Protein AF-A0A090VZ71-F1 (afdb_monomer_lite)

Sequence (265 aa):
MAENRYSNNGYNYYTYKLRDSFSVKEILVKYIQKEGVLYQLTALTDSINKPSRFLTEFFNSFKPMDTLMGKAIFEDKTNLFFKALKNNDSIVLNGYTELKFSNKHTSKIIDVIDNFEFPENKTQIKYYLLRELITNDKSPRVTNFAKQLYVTSYSEPAIQNIILNTFFQRKDKAAYEFVLELLNTDLPLGSKTPSFSVYNTSADSLKTVKVLFPELLNFSIVEDYKSPIYSLLSKLLDSNIVKPKVYKKFKKQIINDAKIQIKRS

Radius of gyration: 26.37 Å; chains: 1; bounding box: 56×48×72 Å

Foldseek 3Di:
DDWDWDDDPQKTKIWDWDDDPPFQKIKIWMWIDHAPDIDIDIDIDGNPDDDDPVVVCCVVPDDPDPDDDHGHPPDQCVVVQLVCQVVVPPVSVVCLVVGQDAPVCLVVLLCCLPPPDADPVCVVVNLVSLLNNLQHDPDVVNLVSLLVCLLVCQV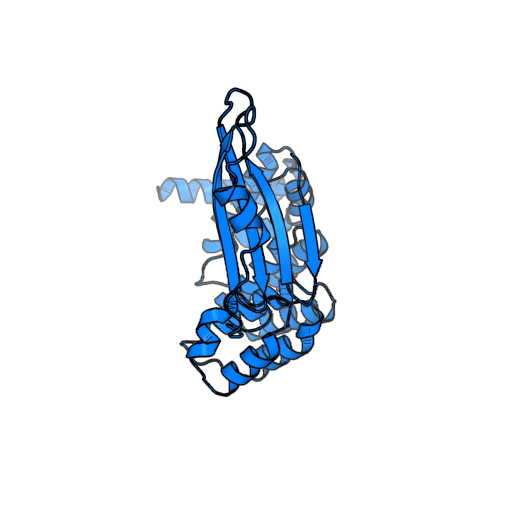PLVSVQSSLQSLLLVLAQVSLVSSLVSCVVDNRDDDQHHQNQPNQDDPSSLLSNCSNFPSLVVPLVDPNSVVSSVNSVVVCVVSVNDDCVGCVVCVVVVVVVVVVVVVVD

pLDDT: mean 90.68, std 8.01, range [53.62, 98.62]

Secondary structure (DSSP, 8-state):
---EEEEETTEEEEEEEEE-TT-SEEEEEEEEEETTEEEEEEEEEESSSPPPHHHHHHHHH----SS--S--TTS--HHHHHHHHHTT-HHHHTTGGG----GGGHHHHHHHHHH----GGGHHHHHHHHHHHHHH--SHHHHHHHHHHHHHTTT-HHHHHHHHHHHHTT-SHHHHHHHHHHHHH----SS----TTTT--SHHHHHHHGGGTTGGGGGGGSHHHHHHHHHHHHHHHHTT-S-HHHHGGGHHHHHHHHHHHHHH-

Structure (mmCIF, N/CA/C/O backbone):
data_AF-A0A090VZ71-F1
#
_entry.id   AF-A0A090VZ71-F1
#
loop_
_atom_site.group_PDB
_atom_site.id
_atom_site.type_symbol
_atom_site.label_atom_id
_atom_site.label_alt_id
_atom_site.label_comp_id
_atom_site.label_asym_id
_atom_site.label_entity_id
_atom_site.label_seq_id
_atom_site.pdbx_PDB_ins_code
_atom_site.Cartn_x
_atom_site.Cartn_y
_atom_site.Cartn_z
_atom_site.occupancy
_atom_site.B_iso_or_equiv
_atom_site.auth_seq_id
_atom_site.auth_comp_id
_atom_site.auth_asym_id
_atom_site.auth_atom_id
_atom_site.pdbx_PDB_model_num
ATOM 1 N N . MET A 1 1 ? 1.298 14.645 -31.992 1.00 53.62 1 MET A N 1
ATOM 2 C CA . MET A 1 1 ? 2.771 14.577 -32.105 1.00 53.62 1 MET A CA 1
ATOM 3 C C . MET A 1 1 ? 3.096 13.309 -32.873 1.00 53.62 1 MET A C 1
ATOM 5 O O . MET A 1 1 ? 2.399 12.325 -32.673 1.00 53.62 1 MET A O 1
ATOM 9 N N . ALA A 1 2 ? 4.047 13.342 -33.808 1.00 59.47 2 ALA A N 1
ATOM 10 C CA . ALA A 1 2 ? 4.461 12.126 -34.500 1.00 59.47 2 ALA A CA 1
ATOM 11 C C . ALA A 1 2 ? 5.341 11.310 -33.546 1.00 59.47 2 ALA A C 1
ATOM 13 O O . ALA A 1 2 ? 6.425 11.755 -33.169 1.00 59.47 2 ALA A O 1
ATOM 14 N N . GLU A 1 3 ? 4.838 10.155 -33.133 1.00 80.44 3 GLU A N 1
ATOM 15 C CA . GLU A 1 3 ? 5.532 9.208 -32.268 1.00 80.44 3 GLU A CA 1
ATOM 16 C C . GLU A 1 3 ? 5.856 7.962 -33.084 1.00 80.44 3 GLU A C 1
ATOM 18 O O . GLU A 1 3 ? 5.002 7.437 -33.798 1.00 80.44 3 GLU A O 1
ATOM 23 N N . ASN A 1 4 ? 7.097 7.491 -32.996 1.00 86.75 4 ASN A N 1
ATOM 24 C CA . ASN A 1 4 ? 7.503 6.229 -33.599 1.00 86.75 4 ASN A CA 1
ATOM 25 C C . ASN A 1 4 ? 8.072 5.317 -32.513 1.00 86.75 4 ASN A C 1
ATOM 27 O O . ASN A 1 4 ? 9.079 5.648 -31.881 1.00 86.75 4 ASN A O 1
ATOM 31 N N . ARG A 1 5 ? 7.415 4.177 -32.294 1.00 92.75 5 ARG A N 1
ATOM 32 C CA . ARG A 1 5 ? 7.800 3.167 -31.311 1.00 92.75 5 ARG A CA 1
ATOM 33 C C . ARG A 1 5 ? 7.848 1.804 -31.979 1.00 92.75 5 ARG A C 1
ATOM 35 O O . ARG A 1 5 ? 6.860 1.375 -32.566 1.00 92.75 5 ARG A O 1
ATOM 42 N N . TYR A 1 6 ? 8.970 1.110 -31.847 1.00 93.56 6 TYR A N 1
ATOM 43 C CA . TYR A 1 6 ? 9.127 -0.244 -32.371 1.00 93.56 6 TYR A CA 1
ATOM 44 C C . TYR A 1 6 ? 10.228 -1.001 -31.631 1.00 93.56 6 TYR A C 1
ATOM 46 O O . TYR A 1 6 ? 11.060 -0.408 -30.940 1.00 93.56 6 TYR A O 1
ATOM 54 N N . SER A 1 7 ? 10.242 -2.317 -31.811 1.00 92.31 7 SER A N 1
ATOM 55 C CA . SER A 1 7 ? 11.255 -3.211 -31.257 1.00 92.31 7 SER A CA 1
ATOM 56 C C . SER A 1 7 ? 11.896 -4.007 -32.387 1.00 92.31 7 SER A C 1
ATOM 58 O O . SER A 1 7 ? 11.200 -4.453 -33.296 1.00 92.31 7 SER A O 1
ATOM 60 N N . ASN A 1 8 ? 13.214 -4.181 -32.352 1.00 90.94 8 ASN A N 1
ATOM 61 C CA . ASN A 1 8 ? 13.941 -4.971 -33.345 1.00 90.94 8 ASN A CA 1
ATOM 62 C C . ASN A 1 8 ? 15.213 -5.569 -32.732 1.00 90.94 8 ASN A C 1
ATOM 64 O O . ASN A 1 8 ? 15.959 -4.851 -32.072 1.00 90.94 8 ASN A O 1
ATOM 68 N N . ASN A 1 9 ? 15.471 -6.865 -32.939 1.00 87.44 9 ASN A N 1
ATOM 69 C CA . ASN A 1 9 ? 16.665 -7.579 -32.452 1.00 87.44 9 ASN A CA 1
ATOM 70 C C . ASN A 1 9 ? 16.989 -7.332 -30.959 1.00 87.44 9 ASN A C 1
ATOM 72 O O . ASN A 1 9 ? 18.139 -7.176 -30.547 1.00 87.44 9 ASN A O 1
ATOM 76 N N . GLY A 1 10 ? 15.947 -7.263 -30.125 1.00 86.75 10 GLY A N 1
ATOM 77 C CA . GLY A 1 10 ? 16.064 -7.005 -28.687 1.00 86.75 10 GLY A CA 1
ATOM 78 C C . GLY A 1 10 ? 16.391 -5.556 -28.308 1.00 86.75 10 GLY A C 1
ATOM 79 O O . GLY A 1 10 ? 16.652 -5.298 -27.137 1.00 86.75 10 GLY A O 1
ATOM 80 N N . TYR A 1 11 ? 16.377 -4.623 -29.260 1.00 90.56 11 TYR A N 1
ATOM 81 C CA . TYR A 1 11 ? 16.380 -3.185 -29.004 1.00 90.56 11 TYR A CA 1
ATOM 82 C C . TYR A 1 11 ? 14.951 -2.652 -29.002 1.00 90.56 11 TYR A C 1
ATOM 84 O O . TYR A 1 11 ? 14.127 -3.057 -29.824 1.00 90.56 11 TYR A O 1
ATOM 92 N N . ASN A 1 12 ? 14.679 -1.698 -28.119 1.00 92.69 12 ASN A N 1
ATOM 93 C CA . ASN A 1 12 ? 13.440 -0.933 -28.096 1.00 92.69 12 ASN A CA 1
ATOM 94 C C . ASN A 1 12 ? 13.731 0.517 -28.474 1.00 92.69 12 ASN A C 1
ATOM 96 O O . ASN A 1 12 ? 14.594 1.158 -27.876 1.00 92.69 12 ASN A O 1
ATOM 100 N N . TYR A 1 13 ? 12.998 1.035 -29.453 1.00 94.56 13 TYR A N 1
ATOM 101 C CA . TYR A 1 13 ? 13.154 2.386 -29.970 1.00 94.56 13 TYR A CA 1
ATOM 102 C C . TYR A 1 13 ? 11.908 3.203 -29.672 1.00 94.56 13 TYR A C 1
ATOM 104 O O . TYR A 1 13 ? 10.783 2.733 -29.853 1.00 94.56 13 TYR A O 1
ATOM 112 N N . TYR A 1 14 ? 12.113 4.448 -29.259 1.00 95.50 14 TYR A N 1
ATOM 113 C CA . TYR A 1 14 ? 11.037 5.418 -29.116 1.00 95.50 14 TYR A CA 1
ATOM 114 C C . TYR A 1 14 ? 11.525 6.794 -29.547 1.00 95.50 14 TYR A C 1
ATOM 116 O O . TYR A 1 14 ? 12.540 7.274 -29.058 1.00 95.50 14 TYR A O 1
ATOM 124 N N . THR A 1 15 ? 10.851 7.414 -30.508 1.00 95.50 15 THR A N 1
ATOM 125 C CA . THR A 1 15 ? 11.211 8.736 -31.033 1.00 95.50 15 THR A CA 1
ATOM 126 C C . THR A 1 15 ? 9.996 9.641 -31.028 1.00 95.50 15 THR A C 1
ATOM 128 O O . THR A 1 15 ? 8.922 9.237 -31.475 1.00 95.50 15 THR A O 1
ATOM 131 N N . TYR A 1 16 ? 10.180 10.864 -30.545 1.00 94.62 16 TYR A N 1
ATOM 132 C CA . TYR A 1 16 ? 9.135 11.878 -30.484 1.00 94.62 16 TYR A CA 1
ATOM 133 C C . TYR A 1 16 ? 9.731 13.283 -30.584 1.00 94.62 16 TYR A C 1
ATOM 135 O O . TYR A 1 16 ? 10.943 13.487 -30.469 1.00 94.62 16 TYR A O 1
ATOM 143 N N . LYS A 1 17 ? 8.852 14.262 -30.805 1.00 93.25 17 LYS A N 1
ATOM 144 C CA . LYS A 1 17 ? 9.189 15.685 -30.841 1.00 93.25 17 LYS A CA 1
ATOM 145 C C . LYS A 1 17 ? 8.401 16.443 -29.781 1.00 93.25 17 LYS A C 1
ATOM 147 O O . LYS A 1 17 ? 7.186 16.273 -29.693 1.00 93.25 17 LYS A O 1
ATOM 152 N N . LEU A 1 18 ? 9.080 17.300 -29.025 1.00 93.25 18 LEU A N 1
ATOM 153 C CA . LEU A 1 18 ? 8.465 18.250 -28.097 1.00 93.25 18 LEU A CA 1
ATOM 154 C C . LEU A 1 18 ? 8.464 19.644 -28.716 1.00 93.25 18 LEU A C 1
ATOM 156 O O . LEU A 1 18 ? 9.487 20.089 -29.237 1.00 93.25 18 LEU A O 1
ATOM 160 N N . ARG A 1 19 ? 7.330 20.339 -28.640 1.00 91.69 19 ARG A N 1
ATOM 161 C CA . ARG A 1 19 ? 7.161 21.691 -29.179 1.00 91.69 19 ARG A CA 1
ATOM 162 C C . ARG A 1 19 ? 6.105 22.448 -28.381 1.00 91.69 19 ARG A C 1
ATOM 164 O O . ARG A 1 19 ? 5.085 21.861 -28.027 1.00 91.69 19 ARG A O 1
ATOM 171 N N . ASP A 1 20 ? 6.332 23.739 -28.169 1.00 91.06 20 ASP A N 1
ATOM 172 C CA . ASP A 1 20 ? 5.289 24.673 -27.739 1.00 91.06 20 ASP A CA 1
ATOM 173 C C . ASP A 1 20 ? 4.447 25.135 -28.942 1.00 91.06 20 ASP A C 1
ATOM 175 O O . ASP A 1 20 ? 4.980 25.328 -30.034 1.00 91.06 20 ASP A O 1
ATOM 179 N N . SER A 1 21 ? 3.134 25.322 -28.782 1.00 89.50 21 SER A N 1
ATOM 180 C CA . SER A 1 21 ? 2.250 25.676 -29.905 1.00 89.50 21 SER A CA 1
ATOM 181 C C . SER A 1 21 ? 2.576 27.020 -30.560 1.00 89.50 21 SER A C 1
ATOM 183 O O . SER A 1 21 ? 2.247 27.201 -31.731 1.00 89.50 21 SER A O 1
ATOM 185 N N . PHE A 1 22 ? 3.229 27.937 -29.843 1.00 91.81 22 PHE A N 1
ATOM 186 C CA . PHE A 1 22 ? 3.609 29.264 -30.331 1.00 91.81 22 PHE A CA 1
ATOM 187 C C . PHE A 1 22 ? 5.082 29.355 -30.753 1.00 91.81 22 PHE A C 1
ATOM 189 O O . PHE A 1 22 ? 5.557 30.433 -31.106 1.00 91.81 22 PHE A O 1
ATOM 196 N N . SER A 1 23 ? 5.817 28.239 -30.740 1.00 91.38 23 SER A N 1
ATOM 197 C CA . SER A 1 23 ? 7.233 28.198 -31.099 1.00 91.38 23 SER A CA 1
ATOM 198 C C . SER A 1 23 ? 7.482 27.335 -32.325 1.00 91.38 23 SER A C 1
ATOM 200 O O . SER A 1 23 ? 6.960 26.231 -32.466 1.00 91.38 23 SER A O 1
ATOM 202 N N . VAL A 1 24 ? 8.373 27.814 -33.190 1.00 91.56 24 VAL A N 1
ATOM 203 C CA . VAL A 1 24 ? 8.888 27.020 -34.308 1.00 91.56 24 VAL A CA 1
ATOM 204 C C . VAL A 1 24 ? 9.971 26.040 -33.861 1.00 91.56 24 VAL A C 1
ATOM 206 O O . VAL A 1 24 ? 10.243 25.101 -34.596 1.00 91.56 24 VAL A O 1
ATOM 209 N N . LYS A 1 25 ? 10.576 26.222 -32.678 1.00 93.31 25 LYS A N 1
ATOM 210 C CA . LYS A 1 25 ? 11.642 25.352 -32.157 1.00 93.31 25 LYS A CA 1
ATOM 211 C C . LYS A 1 25 ? 11.072 24.033 -31.643 1.00 93.31 25 LYS A C 1
ATOM 213 O O . LYS A 1 25 ? 10.163 24.034 -30.819 1.00 93.31 25 LYS A O 1
ATOM 218 N N . GLU A 1 26 ? 11.673 22.926 -32.058 1.00 93.88 26 GLU A N 1
ATOM 219 C CA . GLU A 1 26 ? 11.296 21.563 -31.681 1.00 93.88 26 GLU A CA 1
ATOM 220 C C . GLU A 1 26 ? 12.470 20.835 -31.027 1.00 93.88 26 GLU A C 1
ATOM 222 O O . GLU A 1 26 ? 13.595 20.904 -31.517 1.00 93.88 26 GLU A O 1
ATOM 227 N N . ILE A 1 27 ? 12.224 20.067 -29.970 1.00 94.62 27 ILE A N 1
ATOM 228 C CA . ILE A 1 27 ? 13.215 19.143 -29.407 1.00 94.62 27 ILE A CA 1
ATOM 229 C C . ILE A 1 27 ? 12.913 17.748 -29.945 1.00 94.62 27 ILE A C 1
ATOM 231 O O . ILE A 1 27 ? 11.880 17.166 -29.613 1.00 94.62 27 ILE A O 1
ATOM 235 N N . LEU A 1 28 ? 13.812 17.205 -30.762 1.00 94.62 28 LEU A N 1
ATOM 236 C CA . LEU A 1 28 ? 13.756 15.820 -31.220 1.00 94.62 28 LEU A CA 1
ATOM 237 C C . LEU A 1 28 ? 14.436 14.928 -30.182 1.00 94.62 28 LEU A C 1
ATOM 239 O O . LEU A 1 28 ? 15.613 15.124 -29.874 1.00 94.62 28 LEU A O 1
ATOM 243 N N . VAL A 1 29 ? 13.714 13.931 -29.678 1.00 96.31 29 VAL A N 1
ATOM 244 C CA . VAL A 1 29 ? 14.224 12.961 -28.706 1.00 96.31 29 VAL A CA 1
ATOM 245 C C . VAL A 1 29 ? 14.107 11.560 -29.287 1.00 96.31 29 VAL A C 1
ATOM 247 O O . VAL A 1 29 ? 13.049 11.176 -29.786 1.00 96.31 29 VAL A O 1
ATOM 250 N N . LYS A 1 30 ? 15.188 10.784 -29.203 1.00 96.44 30 LYS A N 1
ATOM 251 C CA . LYS A 1 30 ? 15.204 9.357 -29.533 1.00 96.44 30 LYS A CA 1
ATOM 252 C C . LYS A 1 30 ? 15.791 8.566 -28.374 1.00 96.44 30 LYS A C 1
ATOM 254 O O . LYS A 1 30 ? 16.939 8.769 -27.994 1.00 96.44 30 LYS A O 1
ATOM 259 N N . TYR A 1 31 ? 15.006 7.634 -27.864 1.00 96.00 31 TYR A N 1
ATOM 260 C CA . TYR A 1 31 ? 15.421 6.623 -26.912 1.00 96.00 31 TYR A CA 1
ATOM 261 C C . TYR A 1 31 ? 15.724 5.309 -27.619 1.00 96.00 31 TYR A C 1
ATOM 263 O O . TYR A 1 31 ? 14.999 4.893 -28.529 1.00 96.00 31 TYR A O 1
ATOM 271 N N . ILE A 1 32 ? 16.788 4.652 -27.170 1.00 94.31 32 ILE A N 1
ATOM 272 C CA . ILE A 1 32 ? 17.189 3.317 -27.604 1.00 94.31 32 ILE A CA 1
ATOM 273 C C . ILE A 1 32 ? 17.504 2.522 -26.345 1.00 94.31 32 ILE A C 1
ATOM 275 O O . ILE A 1 32 ? 18.447 2.851 -25.632 1.00 94.31 32 ILE A O 1
ATOM 279 N N . GLN A 1 33 ? 16.722 1.492 -26.054 1.00 92.56 33 GLN A N 1
ATOM 280 C CA . GLN A 1 33 ? 16.927 0.636 -24.892 1.00 92.56 33 GLN A CA 1
ATOM 281 C C . GLN A 1 33 ? 17.385 -0.751 -25.330 1.00 92.56 33 GLN A C 1
ATOM 283 O O . GLN A 1 33 ? 16.812 -1.340 -26.247 1.00 92.56 33 GLN A O 1
ATOM 288 N N . LYS A 1 34 ? 18.406 -1.270 -24.649 1.00 90.38 34 LYS A N 1
ATOM 289 C CA . LYS A 1 34 ? 18.904 -2.640 -24.783 1.00 90.38 34 LYS A CA 1
ATOM 290 C C . LYS A 1 34 ? 19.376 -3.120 -23.416 1.00 90.38 34 LYS A C 1
ATOM 292 O O . LYS A 1 34 ? 20.097 -2.402 -22.731 1.00 90.38 34 LYS A O 1
ATOM 297 N N . GLU A 1 35 ? 18.959 -4.319 -23.020 1.00 89.00 35 GLU A N 1
ATOM 298 C CA . GLU A 1 35 ? 19.249 -4.884 -21.697 1.00 89.00 35 GLU A CA 1
ATOM 299 C C . GLU A 1 35 ? 18.969 -3.908 -20.541 1.00 89.00 35 GLU A C 1
ATOM 301 O O . GLU A 1 35 ? 17.818 -3.517 -20.335 1.00 89.00 35 GLU A O 1
ATOM 306 N N . GLY A 1 36 ? 19.999 -3.521 -19.786 1.00 87.94 36 GLY A N 1
ATOM 307 C CA . GLY A 1 36 ? 19.911 -2.596 -18.660 1.00 87.94 36 GLY A CA 1
ATOM 308 C C . GLY A 1 36 ? 20.136 -1.130 -19.027 1.00 87.94 36 GLY A C 1
ATOM 309 O O . GLY A 1 36 ? 20.075 -0.286 -18.138 1.00 87.94 36 GLY A O 1
ATOM 310 N N . VAL A 1 37 ? 20.423 -0.812 -20.294 1.00 90.69 37 VAL A N 1
ATOM 311 C CA . VAL A 1 37 ? 20.871 0.524 -20.710 1.00 90.69 37 VAL A CA 1
ATOM 312 C C . VAL A 1 37 ? 19.838 1.222 -21.581 1.00 90.69 37 VAL A C 1
ATOM 314 O O . VAL A 1 37 ? 19.278 0.645 -22.515 1.00 90.69 37 VAL A O 1
ATOM 317 N N . LEU A 1 38 ? 19.628 2.502 -21.280 1.00 92.31 38 LEU A N 1
ATOM 318 C CA . LEU A 1 38 ? 18.827 3.433 -22.059 1.00 92.31 38 LEU A CA 1
ATOM 319 C C . LEU A 1 38 ? 19.738 4.531 -22.617 1.00 92.31 38 LEU A C 1
ATOM 321 O O . LEU A 1 38 ? 20.274 5.343 -21.868 1.00 92.31 38 LEU A O 1
ATOM 325 N N . TYR A 1 39 ? 19.887 4.569 -23.935 1.00 93.19 39 TYR A N 1
ATOM 326 C CA . TYR A 1 39 ? 20.558 5.649 -24.647 1.00 93.19 39 TYR A CA 1
ATOM 327 C C . TYR A 1 39 ? 19.532 6.710 -25.023 1.00 93.19 39 TYR A C 1
ATOM 329 O O . TYR A 1 39 ? 18.442 6.382 -25.501 1.00 93.19 39 TYR A O 1
ATOM 337 N N . GLN A 1 40 ? 19.898 7.976 -24.850 1.00 95.88 40 GLN A N 1
ATOM 338 C CA . GLN A 1 40 ? 19.089 9.114 -25.258 1.00 95.88 40 GLN A CA 1
ATOM 339 C C . GLN A 1 40 ? 19.875 9.972 -26.244 1.00 95.88 40 GLN A C 1
ATOM 341 O O . GLN A 1 40 ? 2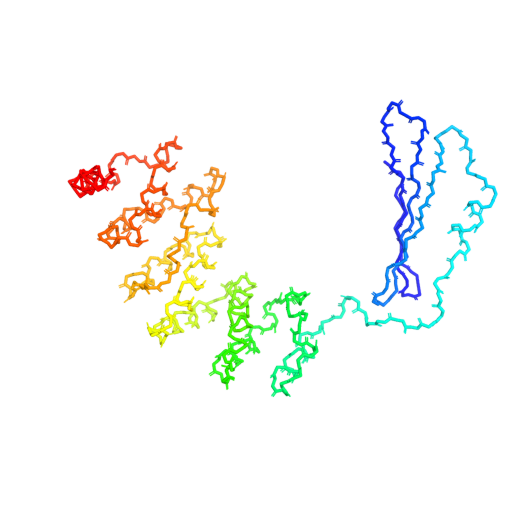0.970 10.439 -25.942 1.00 95.88 40 GLN A O 1
ATOM 346 N N . LEU A 1 41 ? 19.283 10.210 -27.410 1.00 96.50 41 LEU A N 1
ATOM 347 C CA . LEU A 1 41 ? 19.714 11.234 -28.350 1.00 96.50 41 LEU A CA 1
ATOM 348 C C . LEU A 1 41 ? 18.744 12.406 -28.252 1.00 96.50 41 LEU A C 1
ATOM 350 O O . LEU A 1 41 ? 17.524 12.217 -28.205 1.00 96.50 41 LEU A O 1
ATOM 354 N N . THR A 1 42 ? 19.270 13.623 -28.214 1.00 96.62 42 THR A N 1
ATOM 355 C CA . THR A 1 42 ? 18.457 14.838 -28.143 1.00 96.62 42 THR A CA 1
ATOM 356 C C . THR A 1 42 ? 19.081 15.922 -29.001 1.00 96.62 42 THR A C 1
ATOM 358 O O . THR A 1 42 ? 20.286 16.147 -28.938 1.00 96.62 42 THR A O 1
ATOM 361 N N . ALA A 1 43 ? 18.259 16.580 -29.812 1.00 96.00 43 ALA A N 1
ATOM 362 C CA . ALA A 1 43 ? 18.686 17.680 -30.662 1.00 96.00 43 ALA A CA 1
ATOM 363 C C . ALA A 1 43 ? 17.613 18.768 -30.722 1.00 96.00 43 ALA A C 1
ATOM 365 O O . ALA A 1 43 ? 16.415 18.477 -30.727 1.00 96.00 43 ALA A O 1
ATOM 366 N N . LEU A 1 44 ? 18.058 20.022 -30.807 1.00 94.19 44 LEU A N 1
ATOM 367 C CA . LEU A 1 44 ? 17.193 21.141 -31.155 1.00 94.19 44 LEU A CA 1
ATOM 368 C C . LEU A 1 44 ? 17.026 21.180 -32.678 1.00 94.19 44 LEU A C 1
ATOM 370 O O . LEU A 1 44 ? 17.997 21.133 -33.430 1.00 94.19 44 LEU A O 1
ATOM 374 N N . THR A 1 45 ? 15.782 21.254 -33.114 1.00 92.81 45 THR A N 1
ATOM 375 C CA . THR A 1 45 ? 15.335 21.326 -34.505 1.00 92.81 45 THR A CA 1
ATOM 376 C C . THR A 1 45 ? 14.294 22.439 -34.622 1.00 92.81 45 THR A C 1
ATOM 378 O O . THR A 1 45 ? 14.017 23.144 -33.646 1.00 92.81 45 THR A O 1
ATOM 381 N N . ASP A 1 46 ? 13.703 22.619 -35.794 1.00 90.31 46 ASP A N 1
ATOM 382 C CA . ASP A 1 46 ? 12.554 23.496 -35.961 1.00 90.31 46 ASP A CA 1
ATOM 383 C C . ASP A 1 46 ? 11.487 22.827 -36.837 1.00 90.31 46 ASP A C 1
ATOM 385 O O . ASP A 1 46 ? 11.760 21.866 -37.555 1.00 90.31 46 ASP A O 1
ATOM 389 N N . SER A 1 47 ? 10.249 23.295 -36.711 1.00 88.56 47 SER A N 1
ATOM 390 C CA . SER A 1 47 ? 9.079 22.709 -37.372 1.00 88.56 47 SER A CA 1
ATOM 391 C C . SER A 1 47 ? 8.870 23.170 -38.815 1.00 88.56 47 SER A C 1
ATOM 393 O O . SER A 1 47 ? 7.956 22.679 -39.476 1.00 88.56 47 SER A O 1
ATOM 395 N N . ILE A 1 48 ? 9.680 24.117 -39.293 1.00 88.44 48 ILE A N 1
ATOM 396 C CA . ILE A 1 48 ? 9.570 24.702 -40.632 1.00 88.44 48 ILE A CA 1
ATOM 397 C C . ILE A 1 48 ? 10.569 24.022 -41.571 1.00 88.44 48 ILE A C 1
ATOM 399 O O . ILE A 1 48 ? 10.208 23.580 -42.662 1.00 88.44 48 ILE A O 1
ATOM 403 N N . ASN A 1 49 ? 11.822 23.908 -41.142 1.00 88.31 49 ASN A N 1
ATOM 404 C CA . ASN A 1 49 ? 12.915 23.356 -41.922 1.00 88.31 49 ASN A CA 1
ATOM 405 C C . ASN A 1 49 ? 13.120 21.870 -41.629 1.00 88.31 49 ASN A C 1
ATOM 407 O O . ASN A 1 49 ? 12.847 21.353 -40.546 1.00 88.31 49 ASN A O 1
ATOM 411 N N . LYS A 1 50 ? 13.673 21.158 -42.611 1.00 85.31 50 LYS A N 1
ATOM 412 C CA . LYS A 1 50 ? 14.117 19.779 -42.395 1.00 85.31 50 LYS A CA 1
ATOM 413 C C . LYS A 1 50 ? 15.388 19.771 -41.529 1.00 85.31 50 LYS A C 1
ATOM 415 O O . LYS A 1 50 ? 16.237 20.643 -41.718 1.00 85.31 50 LYS A O 1
ATOM 420 N N . PRO A 1 51 ? 15.566 18.778 -40.633 1.00 88.38 51 PRO A N 1
ATOM 421 C CA . PRO A 1 51 ? 16.819 18.605 -39.906 1.00 88.38 51 PRO A CA 1
ATOM 422 C C . PRO A 1 51 ? 18.014 18.508 -40.857 1.00 88.38 51 PRO A C 1
ATOM 424 O O . PRO A 1 51 ? 17.893 18.010 -41.979 1.00 88.38 51 PRO A O 1
ATOM 427 N N . SER A 1 52 ? 19.184 18.950 -40.391 1.00 92.06 52 SER A N 1
ATOM 428 C CA . SER A 1 52 ? 20.410 18.857 -41.181 1.00 92.06 52 SER A CA 1
ATOM 429 C C . SER A 1 52 ? 20.716 17.407 -41.566 1.00 92.06 52 SER A C 1
ATOM 431 O O . SER A 1 52 ? 20.291 16.450 -40.903 1.00 92.06 52 SER A O 1
ATOM 433 N N . ARG A 1 53 ? 21.503 17.241 -42.634 1.00 93.56 53 ARG A N 1
ATOM 434 C CA . ARG A 1 53 ? 21.980 15.923 -43.063 1.00 93.56 53 ARG A CA 1
ATOM 435 C C . ARG A 1 53 ? 22.697 15.195 -41.925 1.00 93.56 53 ARG A C 1
ATOM 437 O O . ARG A 1 53 ? 22.372 14.047 -41.661 1.00 93.56 53 ARG A O 1
ATOM 444 N N . PHE A 1 54 ? 23.574 15.897 -41.202 1.00 94.50 54 PHE A N 1
ATOM 445 C CA . PHE A 1 54 ? 24.266 15.357 -40.032 1.00 94.50 54 PHE A CA 1
ATOM 446 C C . PHE A 1 54 ? 23.293 14.819 -38.975 1.00 94.50 54 PHE A C 1
ATOM 448 O O . PHE A 1 54 ? 23.419 13.669 -38.564 1.00 94.50 54 PHE A O 1
ATOM 455 N N . LEU A 1 55 ? 22.299 15.617 -38.562 1.00 93.44 55 LEU A N 1
ATOM 456 C CA . LEU A 1 55 ? 21.331 15.190 -37.548 1.00 93.44 55 LEU A CA 1
ATOM 457 C C . LEU A 1 55 ? 20.532 13.974 -38.015 1.00 93.44 55 LEU A C 1
ATOM 459 O O . LEU A 1 55 ? 20.353 13.024 -37.256 1.00 93.44 55 LEU A O 1
ATOM 463 N N . THR A 1 56 ? 20.081 13.995 -39.268 1.00 91.81 56 THR A N 1
ATOM 464 C CA . THR A 1 56 ? 19.298 12.904 -39.855 1.00 91.81 56 THR A CA 1
ATOM 465 C C . THR A 1 56 ? 20.115 11.614 -39.924 1.00 91.81 56 THR A C 1
ATOM 467 O O . THR A 1 56 ? 19.644 10.563 -39.493 1.00 91.81 56 THR A O 1
ATOM 470 N N . GLU A 1 57 ? 21.349 11.684 -40.426 1.00 95.44 57 GLU A N 1
ATOM 471 C CA . GLU A 1 57 ? 22.242 10.529 -40.530 1.00 95.44 57 GLU A CA 1
ATOM 472 C C . GLU A 1 57 ? 22.608 9.989 -39.149 1.00 95.44 57 GLU A C 1
ATOM 474 O O . GLU A 1 57 ? 22.458 8.792 -38.924 1.00 95.44 57 GLU A O 1
ATOM 479 N N . PHE A 1 58 ? 22.985 10.850 -38.200 1.00 95.25 58 PHE A N 1
ATOM 480 C CA . PHE A 1 58 ? 23.350 10.430 -36.848 1.00 95.25 58 PHE A CA 1
ATOM 481 C C . PHE A 1 58 ? 22.183 9.757 -36.114 1.00 95.25 58 PHE A C 1
ATOM 483 O O . PHE A 1 58 ? 22.343 8.665 -35.573 1.00 95.25 58 PHE A O 1
ATOM 490 N N . PHE A 1 59 ? 20.981 10.346 -36.133 1.00 94.38 59 PHE A N 1
ATOM 491 C CA . PHE A 1 59 ? 19.814 9.735 -35.484 1.00 94.38 59 PHE A CA 1
ATOM 492 C C . PHE A 1 59 ? 19.435 8.393 -36.118 1.00 94.38 59 PHE A C 1
ATOM 494 O O . PHE A 1 59 ? 18.970 7.501 -35.404 1.00 94.38 59 PHE A O 1
ATOM 501 N N . ASN A 1 60 ? 19.622 8.228 -37.429 1.00 91.69 60 ASN A N 1
ATOM 502 C CA . ASN A 1 60 ? 19.282 6.993 -38.134 1.00 91.69 60 ASN A CA 1
ATOM 503 C C . ASN A 1 60 ? 20.351 5.903 -37.984 1.00 91.69 60 ASN A C 1
ATOM 505 O O . ASN A 1 60 ? 19.991 4.729 -37.906 1.00 91.69 60 ASN A O 1
ATOM 509 N N . SER A 1 61 ? 21.634 6.268 -37.927 1.00 93.06 61 SER A N 1
ATOM 510 C CA . SER A 1 61 ? 22.750 5.316 -37.908 1.00 93.06 61 SER A CA 1
ATOM 511 C C . SER A 1 61 ? 23.284 4.996 -36.515 1.00 93.06 61 SER A C 1
ATOM 513 O O . SER A 1 61 ? 23.966 3.980 -36.373 1.00 93.06 61 SER A O 1
ATOM 515 N N . PHE A 1 62 ? 22.985 5.811 -35.494 1.00 92.81 62 PHE A N 1
ATOM 516 C CA . PHE A 1 62 ? 23.484 5.578 -34.141 1.00 92.81 62 PHE A CA 1
ATOM 517 C C . PHE A 1 62 ? 23.069 4.193 -33.640 1.00 92.81 62 PHE A C 1
ATOM 519 O O . PHE A 1 62 ? 21.881 3.863 -33.538 1.00 92.81 62 PHE A O 1
ATOM 526 N N . LYS A 1 63 ? 24.078 3.402 -33.279 1.00 88.19 63 LYS A N 1
ATOM 527 C CA . LYS A 1 63 ? 23.930 2.106 -32.634 1.00 88.19 63 LYS A CA 1
ATOM 528 C C . LYS A 1 63 ? 24.638 2.160 -31.283 1.00 88.19 63 LYS A C 1
ATOM 530 O O . LYS A 1 63 ? 25.773 2.633 -31.225 1.00 88.19 63 LYS A O 1
ATOM 535 N N . PRO A 1 64 ? 23.989 1.682 -30.211 1.00 85.94 64 PRO A N 1
ATOM 536 C CA . PRO A 1 64 ? 24.664 1.387 -28.956 1.00 85.94 64 PRO A CA 1
ATOM 537 C C . PRO A 1 64 ? 25.939 0.567 -29.154 1.00 85.94 64 PRO A C 1
ATOM 539 O O . PRO A 1 64 ? 26.038 -0.201 -30.111 1.00 85.94 64 PRO A O 1
ATOM 542 N N . MET A 1 65 ? 26.883 0.705 -28.223 1.00 81.62 65 MET A N 1
ATOM 543 C CA . MET A 1 65 ? 28.068 -0.150 -28.182 1.00 81.62 65 MET A CA 1
ATOM 544 C C . MET A 1 65 ? 27.649 -1.626 -28.110 1.00 81.62 65 MET A C 1
ATOM 546 O O . MET A 1 65 ? 26.668 -1.957 -27.447 1.00 81.62 65 MET A O 1
ATOM 550 N N . ASP A 1 66 ? 28.397 -2.499 -28.785 1.00 73.50 66 ASP A N 1
ATOM 551 C CA . ASP A 1 66 ? 28.081 -3.935 -28.877 1.00 73.50 66 ASP A CA 1
ATOM 552 C C . ASP A 1 66 ? 28.293 -4.683 -27.544 1.00 73.50 66 ASP A C 1
ATOM 554 O O . ASP A 1 66 ? 27.832 -5.801 -27.331 1.00 73.50 66 ASP A O 1
ATOM 558 N N . THR A 1 67 ? 28.970 -4.044 -26.588 1.00 78.06 67 THR A N 1
ATOM 559 C CA . THR A 1 67 ? 29.117 -4.571 -25.234 1.00 78.06 67 THR A CA 1
ATOM 560 C C . THR A 1 67 ? 27.766 -4.592 -24.524 1.00 78.06 67 THR A C 1
ATOM 562 O O . THR A 1 67 ? 27.195 -3.544 -24.213 1.00 78.06 67 THR A O 1
ATOM 565 N N . LEU A 1 68 ? 27.284 -5.796 -24.201 1.00 69.06 68 LEU A N 1
ATOM 566 C CA . LEU A 1 68 ? 26.125 -5.980 -23.334 1.00 69.06 68 LEU A CA 1
ATOM 567 C C . LEU A 1 68 ? 26.414 -5.360 -21.963 1.00 69.06 68 LEU A C 1
ATOM 569 O O . LEU A 1 68 ? 27.256 -5.843 -21.206 1.00 69.06 68 LEU A O 1
ATOM 573 N N . MET A 1 69 ? 25.706 -4.278 -21.652 1.00 77.06 69 MET A N 1
ATOM 574 C CA . MET A 1 69 ? 25.774 -3.612 -20.360 1.00 77.06 69 MET A CA 1
ATOM 575 C C . MET A 1 69 ? 24.466 -3.804 -19.594 1.00 77.06 69 MET A C 1
ATOM 577 O O . MET A 1 69 ? 23.368 -3.562 -20.100 1.00 77.06 69 MET A O 1
ATOM 581 N N . GLY A 1 70 ? 24.597 -4.210 -18.332 1.00 77.94 70 GLY A N 1
ATOM 582 C CA . GLY A 1 70 ? 23.463 -4.458 -17.450 1.00 77.94 70 GLY A CA 1
ATOM 583 C C . GLY A 1 70 ? 22.649 -5.704 -17.821 1.00 77.94 70 GLY A C 1
ATOM 584 O O . GLY A 1 70 ? 22.901 -6.380 -18.812 1.00 77.94 70 GLY A O 1
ATOM 585 N N . LYS A 1 71 ? 21.666 -6.023 -16.976 1.00 82.88 71 LYS A N 1
ATOM 586 C CA . LYS A 1 71 ? 20.707 -7.115 -17.200 1.00 82.88 71 LYS A CA 1
ATOM 587 C C . LYS A 1 71 ? 19.410 -6.565 -17.780 1.00 82.88 71 LYS A C 1
ATOM 589 O O . LYS A 1 71 ? 19.050 -5.431 -17.464 1.00 82.88 71 LYS A O 1
ATOM 594 N N . ALA A 1 72 ? 18.670 -7.386 -18.520 1.00 86.75 72 ALA A N 1
ATOM 595 C CA . ALA A 1 72 ? 17.343 -7.054 -19.027 1.00 86.75 72 ALA A CA 1
ATOM 596 C C . ALA A 1 72 ? 16.450 -6.402 -17.957 1.00 86.75 72 ALA A C 1
ATOM 598 O O . ALA A 1 72 ? 16.196 -6.974 -16.893 1.00 86.75 72 ALA A O 1
ATOM 599 N N . ILE A 1 73 ? 15.927 -5.203 -18.229 1.00 86.56 73 ILE A N 1
ATOM 600 C CA . ILE A 1 73 ? 15.026 -4.491 -17.301 1.00 86.56 73 ILE A CA 1
ATOM 601 C C . ILE A 1 73 ? 13.663 -5.176 -17.116 1.00 86.56 73 ILE A C 1
ATOM 603 O O . ILE A 1 73 ? 12.994 -4.921 -16.120 1.00 86.56 73 ILE A O 1
ATOM 607 N N . PHE A 1 74 ? 13.273 -6.058 -18.039 1.00 85.88 74 PHE A N 1
ATOM 608 C CA . PHE A 1 74 ? 11.980 -6.753 -18.023 1.00 85.88 74 PHE A CA 1
ATOM 609 C C . PHE A 1 74 ? 12.026 -8.130 -17.354 1.00 85.88 74 PHE A C 1
ATOM 611 O O . PHE A 1 74 ? 10.981 -8.743 -17.149 1.00 85.88 74 PHE A O 1
ATOM 618 N N . GLU A 1 75 ? 13.218 -8.614 -17.007 1.00 90.00 75 GLU A N 1
ATOM 619 C CA . GLU A 1 75 ? 13.366 -9.856 -16.259 1.00 90.00 75 GLU A CA 1
ATOM 620 C C . GLU A 1 75 ? 13.072 -9.653 -14.776 1.00 90.00 75 GLU A C 1
ATOM 622 O O . GLU A 1 75 ? 13.475 -8.653 -14.166 1.00 90.00 75 GLU A O 1
ATOM 627 N N . ASP A 1 76 ? 12.416 -10.658 -14.198 1.00 92.00 76 ASP A N 1
ATOM 628 C CA . ASP A 1 76 ? 12.179 -10.768 -12.768 1.00 92.00 76 ASP A CA 1
ATOM 629 C C . ASP A 1 76 ? 13.490 -11.070 -12.027 1.00 92.00 76 ASP A C 1
ATOM 631 O O . ASP A 1 76 ? 14.118 -12.118 -12.198 1.00 92.00 76 ASP A O 1
ATOM 635 N N . LYS A 1 77 ? 13.899 -10.125 -11.176 1.00 91.44 77 LYS A N 1
ATOM 636 C CA . LYS A 1 77 ? 15.134 -10.195 -10.382 1.00 91.44 77 LYS A CA 1
ATOM 637 C C . LYS A 1 77 ? 14.877 -10.540 -8.914 1.00 91.44 77 LYS A C 1
ATOM 639 O O . LYS A 1 77 ? 15.824 -10.569 -8.128 1.00 91.44 77 LYS A O 1
ATOM 644 N N . THR A 1 78 ? 13.640 -10.839 -8.521 1.00 94.75 78 THR A N 1
ATOM 645 C CA . THR A 1 78 ? 13.289 -11.126 -7.119 1.00 94.75 78 THR A CA 1
ATOM 646 C C . THR A 1 78 ? 14.022 -12.360 -6.590 1.00 94.75 78 THR A C 1
ATOM 648 O O . THR A 1 78 ? 14.483 -12.374 -5.451 1.00 94.75 78 THR A O 1
ATOM 651 N N . ASN A 1 79 ? 14.234 -13.382 -7.425 1.00 93.38 79 ASN A N 1
ATOM 652 C CA . ASN A 1 79 ? 14.991 -14.577 -7.042 1.00 93.38 79 ASN A CA 1
ATOM 653 C C . ASN A 1 79 ? 16.447 -14.278 -6.664 1.00 93.38 79 ASN A C 1
ATOM 655 O O . ASN A 1 79 ? 16.946 -14.854 -5.694 1.00 93.38 79 ASN A O 1
ATOM 659 N N . LEU A 1 80 ? 17.104 -13.373 -7.395 1.00 92.12 80 LEU A N 1
ATOM 660 C CA . LEU A 1 80 ? 18.455 -12.906 -7.078 1.00 92.12 80 LEU A CA 1
ATOM 661 C C . LEU A 1 80 ? 18.465 -12.207 -5.715 1.00 92.12 80 LEU A C 1
ATOM 663 O O . LEU A 1 80 ? 19.304 -12.517 -4.873 1.00 92.12 80 LEU A O 1
ATOM 667 N N . PHE A 1 81 ? 17.491 -11.329 -5.483 1.00 94.81 81 PHE A N 1
ATOM 668 C CA . PHE A 1 81 ? 17.332 -10.621 -4.220 1.00 94.81 81 PHE A CA 1
ATOM 669 C C . PHE A 1 81 ? 17.130 -11.570 -3.034 1.00 94.81 81 PHE A C 1
ATOM 671 O O . PHE A 1 81 ? 17.843 -11.465 -2.043 1.00 94.81 81 PHE A O 1
ATOM 678 N N . PHE A 1 82 ? 16.231 -12.550 -3.135 1.00 95.00 82 PHE A N 1
ATOM 679 C CA . PHE A 1 82 ? 16.012 -13.494 -2.035 1.00 95.00 82 PHE A CA 1
ATOM 680 C C . PHE A 1 82 ? 17.245 -14.359 -1.745 1.00 95.00 82 PHE A C 1
ATOM 682 O O . PHE A 1 82 ? 17.511 -14.676 -0.587 1.00 95.00 82 PHE A O 1
ATOM 689 N N . LYS A 1 83 ? 18.016 -14.729 -2.777 1.00 94.06 83 LYS A N 1
ATOM 690 C CA . LYS A 1 83 ? 19.293 -15.434 -2.597 1.00 94.06 83 LYS A CA 1
ATOM 691 C C . LYS A 1 83 ? 20.314 -14.545 -1.881 1.00 94.06 83 LYS A C 1
ATOM 693 O O . LYS A 1 83 ? 20.947 -14.993 -0.932 1.00 94.06 83 LYS A O 1
ATOM 698 N N . ALA A 1 84 ? 20.433 -13.287 -2.298 1.00 93.19 84 ALA A N 1
ATOM 699 C CA . ALA A 1 84 ? 21.306 -12.306 -1.661 1.00 93.19 84 ALA A CA 1
ATOM 700 C C . ALA A 1 84 ? 20.916 -12.024 -0.204 1.00 93.19 84 ALA A C 1
ATOM 702 O O . ALA A 1 84 ? 21.789 -11.927 0.655 1.00 93.19 84 ALA A O 1
ATOM 703 N N . LEU A 1 85 ? 19.614 -11.960 0.093 1.00 93.56 85 LEU A N 1
ATOM 704 C CA . LEU A 1 85 ? 19.104 -11.759 1.446 1.00 93.56 85 LEU A CA 1
ATOM 705 C C . LEU A 1 85 ? 19.566 -12.871 2.388 1.00 93.56 85 LEU A C 1
ATOM 707 O O . LEU A 1 85 ? 20.137 -12.563 3.436 1.00 93.56 85 LEU A O 1
ATOM 711 N N . LYS A 1 86 ? 19.400 -14.133 1.965 1.00 90.19 86 LYS A N 1
ATOM 712 C CA . LYS A 1 86 ? 19.852 -15.318 2.711 1.00 90.19 86 LYS A CA 1
ATOM 713 C C . LYS A 1 86 ? 21.377 -15.371 2.862 1.00 90.19 86 LYS A C 1
ATOM 715 O O . LYS A 1 86 ? 21.864 -15.779 3.906 1.00 90.19 86 LYS A O 1
ATOM 720 N N . ASN A 1 87 ? 22.119 -14.901 1.859 1.00 91.56 87 ASN A N 1
ATOM 721 C CA . ASN A 1 87 ? 23.587 -14.904 1.856 1.00 91.56 87 ASN A CA 1
ATOM 722 C C . ASN A 1 87 ? 24.228 -13.651 2.479 1.00 91.56 87 ASN A C 1
ATOM 724 O O . ASN A 1 87 ? 25.450 -13.537 2.474 1.00 91.56 87 ASN A O 1
ATOM 728 N N . ASN A 1 88 ? 23.434 -12.703 2.985 1.00 86.00 88 ASN A N 1
ATOM 729 C CA . ASN A 1 88 ? 23.919 -11.425 3.516 1.00 86.00 88 ASN A CA 1
ATOM 730 C C . ASN A 1 88 ? 24.760 -10.589 2.522 1.00 86.00 88 ASN A C 1
ATOM 732 O O . ASN A 1 88 ? 25.697 -9.902 2.917 1.00 86.00 88 ASN A O 1
ATOM 736 N N . ASP A 1 89 ? 24.413 -10.626 1.234 1.00 82.31 89 ASP A N 1
ATOM 737 C CA . ASP A 1 89 ? 25.100 -9.861 0.185 1.00 82.31 89 ASP A CA 1
ATOM 738 C C . ASP A 1 89 ? 24.600 -8.407 0.144 1.00 82.31 89 ASP A C 1
ATOM 740 O O . ASP A 1 89 ? 23.564 -8.095 -0.448 1.00 82.31 89 ASP A O 1
ATOM 744 N N . SER A 1 90 ? 25.340 -7.504 0.788 1.00 79.12 90 SER A N 1
ATOM 745 C CA . SER A 1 90 ? 24.961 -6.094 0.948 1.00 79.12 90 SER A CA 1
ATOM 746 C C . SER A 1 90 ? 24.797 -5.326 -0.368 1.00 79.12 90 SER A C 1
ATOM 748 O O . SER A 1 90 ? 23.995 -4.396 -0.426 1.00 79.12 90 SER A O 1
ATOM 750 N N . ILE A 1 91 ? 25.519 -5.691 -1.434 1.00 76.81 91 ILE A N 1
ATOM 751 C CA . ILE A 1 91 ? 25.491 -4.938 -2.700 1.00 76.81 91 ILE A CA 1
ATOM 752 C C . ILE A 1 91 ? 24.138 -5.120 -3.384 1.00 76.81 91 ILE A C 1
ATOM 754 O O . ILE A 1 91 ? 23.510 -4.149 -3.808 1.00 76.81 91 ILE A O 1
ATOM 758 N N . VAL A 1 92 ? 23.665 -6.363 -3.461 1.00 79.12 92 VAL A N 1
ATOM 759 C CA . VAL A 1 92 ? 22.381 -6.689 -4.095 1.00 79.12 92 VAL A CA 1
ATOM 760 C C . VAL A 1 92 ? 21.209 -6.155 -3.274 1.00 79.12 92 VAL A C 1
ATOM 762 O O . VAL A 1 92 ? 20.172 -5.796 -3.835 1.00 79.12 92 VAL A O 1
ATOM 765 N N . LEU A 1 93 ? 21.365 -6.073 -1.952 1.00 86.50 93 LEU A N 1
ATOM 766 C CA . LEU A 1 93 ? 20.296 -5.624 -1.073 1.00 86.50 93 LEU A CA 1
ATOM 767 C C . LEU A 1 93 ? 19.982 -4.139 -1.225 1.00 86.50 93 LEU A C 1
ATOM 769 O O . LEU A 1 93 ? 18.822 -3.800 -1.080 1.00 86.50 93 LEU A O 1
ATOM 773 N N . ASN A 1 94 ? 20.920 -3.268 -1.604 1.00 86.25 94 ASN A N 1
ATOM 774 C CA . ASN A 1 94 ? 20.657 -1.822 -1.709 1.00 86.25 94 ASN A CA 1
ATOM 775 C C . ASN A 1 94 ? 19.547 -1.438 -2.710 1.00 86.25 94 ASN A C 1
ATOM 777 O O . ASN A 1 94 ? 18.938 -0.384 -2.561 1.00 86.25 94 ASN A O 1
ATOM 781 N N . GLY A 1 95 ? 19.265 -2.277 -3.712 1.00 87.69 95 GLY A N 1
ATOM 782 C CA . GLY A 1 95 ? 18.256 -2.016 -4.747 1.00 87.69 95 GLY A CA 1
ATOM 783 C C . GLY A 1 95 ? 16.877 -2.625 -4.480 1.00 87.69 95 GLY A C 1
ATOM 784 O O . GLY A 1 95 ? 16.087 -2.746 -5.415 1.00 87.69 95 GLY A O 1
ATOM 785 N N . TYR A 1 96 ? 16.583 -3.075 -3.254 1.00 92.00 96 TYR A N 1
ATOM 786 C CA . TYR A 1 96 ? 15.367 -3.850 -2.970 1.00 92.00 96 TYR A CA 1
ATOM 787 C C . TYR A 1 96 ? 14.059 -3.108 -3.296 1.00 92.00 96 TYR A C 1
ATOM 789 O O . TYR A 1 96 ? 13.078 -3.760 -3.646 1.00 92.00 96 TYR A O 1
ATOM 797 N N . THR A 1 97 ? 14.048 -1.773 -3.229 1.00 93.12 97 THR A N 1
ATOM 798 C CA . THR A 1 97 ? 12.880 -0.926 -3.536 1.00 93.12 97 THR A CA 1
ATOM 799 C C . THR A 1 97 ? 12.560 -0.832 -5.025 1.00 93.12 97 THR A C 1
ATOM 801 O O . THR A 1 97 ? 11.441 -0.477 -5.383 1.00 93.12 97 THR A O 1
ATOM 804 N N . GLU A 1 98 ? 13.520 -1.160 -5.892 1.00 91.12 98 GLU A N 1
ATOM 805 C CA . GLU A 1 98 ? 13.358 -1.129 -7.353 1.00 91.12 98 GLU A CA 1
ATOM 806 C C . GLU A 1 98 ? 12.738 -2.423 -7.901 1.00 91.12 98 GLU A C 1
ATOM 808 O O . GLU A 1 98 ? 12.414 -2.535 -9.089 1.00 91.12 98 GLU A O 1
ATOM 813 N N . LEU A 1 99 ? 12.593 -3.439 -7.047 1.00 92.62 99 LEU A N 1
ATOM 814 C CA . LEU A 1 99 ? 12.008 -4.717 -7.418 1.00 92.62 99 LEU A CA 1
ATOM 815 C C . LEU A 1 99 ? 10.490 -4.598 -7.514 1.00 92.62 99 LEU A C 1
ATOM 817 O O . LEU A 1 99 ? 9.828 -4.009 -6.666 1.00 92.62 99 LEU A O 1
ATOM 821 N N . LYS A 1 100 ? 9.922 -5.225 -8.545 1.00 93.19 100 LYS A N 1
ATOM 822 C CA . LYS A 1 100 ? 8.473 -5.297 -8.728 1.00 93.19 100 LYS A CA 1
ATOM 823 C C . LYS A 1 100 ? 7.953 -6.634 -8.233 1.00 93.19 100 LYS A C 1
ATOM 825 O O . LYS A 1 100 ? 8.162 -7.663 -8.879 1.00 93.19 100 LYS A O 1
ATOM 830 N N . PHE A 1 101 ? 7.253 -6.610 -7.107 1.00 96.31 101 PHE A N 1
ATOM 831 C CA . PHE A 1 101 ? 6.558 -7.779 -6.589 1.00 96.31 101 PHE A CA 1
ATOM 832 C C . PHE A 1 101 ? 5.151 -7.902 -7.187 1.00 96.31 101 PHE A C 1
ATOM 834 O O . PHE A 1 101 ? 4.629 -7.014 -7.852 1.00 96.31 101 PHE A O 1
ATOM 841 N N . SER A 1 102 ? 4.567 -9.085 -7.030 1.00 96.31 102 SER A N 1
ATOM 842 C CA . SER A 1 102 ? 3.249 -9.463 -7.547 1.00 96.31 102 SER A CA 1
ATOM 843 C C . SER A 1 102 ? 2.773 -10.696 -6.782 1.00 96.31 102 SER A C 1
ATOM 845 O O . SER A 1 102 ? 3.565 -11.317 -6.068 1.00 96.31 102 SER A O 1
ATOM 847 N N . ASN A 1 103 ? 1.520 -11.101 -6.981 1.00 96.19 103 ASN A N 1
ATOM 848 C CA . ASN A 1 103 ? 0.953 -12.311 -6.376 1.00 96.19 103 ASN A CA 1
ATOM 849 C C . ASN A 1 103 ? 1.742 -13.609 -6.671 1.00 96.19 103 ASN A C 1
ATOM 851 O O . ASN A 1 103 ? 1.672 -14.563 -5.900 1.00 96.19 103 ASN A O 1
ATOM 855 N N . LYS A 1 104 ? 2.554 -13.656 -7.737 1.00 97.00 104 LYS A N 1
ATOM 856 C CA . LYS A 1 104 ? 3.449 -14.793 -8.027 1.00 97.00 104 LYS A CA 1
ATOM 857 C C . LYS A 1 104 ? 4.505 -15.009 -6.939 1.00 97.00 104 LYS A C 1
ATOM 859 O O . LYS A 1 104 ? 4.995 -16.121 -6.767 1.00 97.00 104 LYS A O 1
ATOM 864 N N . HIS A 1 105 ? 4.845 -13.957 -6.199 1.00 97.75 105 HIS A N 1
ATOM 865 C CA . HIS A 1 105 ? 5.886 -13.976 -5.175 1.00 97.75 105 HIS A CA 1
ATOM 866 C C . HIS A 1 105 ? 5.343 -14.241 -3.765 1.00 97.75 105 HIS A C 1
ATOM 868 O O . HIS A 1 105 ? 6.139 -14.421 -2.846 1.00 97.75 105 HIS A O 1
ATOM 874 N N . THR A 1 106 ? 4.019 -14.309 -3.585 1.00 98.12 106 THR A N 1
ATOM 875 C CA . THR A 1 106 ? 3.340 -14.416 -2.282 1.00 98.12 106 THR A CA 1
ATOM 876 C C . THR A 1 106 ? 3.921 -15.507 -1.393 1.00 98.12 106 THR A C 1
ATOM 878 O O . THR A 1 106 ? 4.320 -15.228 -0.267 1.00 98.12 106 THR A O 1
ATOM 881 N N . SER A 1 107 ? 4.036 -16.741 -1.900 1.00 97.75 107 SER A N 1
ATOM 882 C CA . SER A 1 107 ? 4.571 -17.860 -1.109 1.00 97.75 107 SER A CA 1
ATOM 883 C C . SER A 1 107 ? 5.991 -17.596 -0.613 1.00 97.75 107 SER A C 1
ATOM 885 O O . SER A 1 107 ? 6.318 -17.949 0.512 1.00 97.75 107 SER A O 1
ATOM 887 N N . LYS A 1 108 ? 6.829 -16.974 -1.448 1.00 97.56 108 LYS A N 1
ATOM 888 C CA . LYS A 1 108 ? 8.237 -16.732 -1.136 1.00 97.56 108 LYS A CA 1
ATOM 889 C C . LYS A 1 108 ? 8.419 -15.570 -0.166 1.00 97.56 108 LYS A C 1
ATOM 891 O O . LYS A 1 108 ? 9.302 -15.629 0.678 1.00 97.56 108 LYS A O 1
ATOM 896 N N . ILE A 1 109 ? 7.584 -14.536 -0.270 1.00 98.38 109 ILE A N 1
ATOM 897 C CA . ILE A 1 109 ? 7.588 -13.430 0.691 1.00 98.38 109 ILE A CA 1
ATOM 898 C C . ILE A 1 109 ? 7.116 -13.916 2.065 1.00 98.38 109 ILE A C 1
ATOM 900 O O . ILE A 1 109 ? 7.779 -13.612 3.049 1.00 98.38 109 ILE A O 1
ATOM 904 N N . ILE A 1 110 ? 6.026 -14.693 2.129 1.00 98.44 110 ILE A N 1
ATOM 905 C CA . ILE A 1 110 ? 5.530 -15.280 3.387 1.00 98.44 110 ILE A CA 1
ATOM 906 C C . ILE A 1 110 ? 6.615 -16.145 4.040 1.00 98.44 110 ILE A C 1
ATOM 908 O O . ILE A 1 110 ? 6.964 -15.895 5.185 1.00 98.44 110 ILE A O 1
ATOM 912 N N . ASP A 1 111 ? 7.215 -17.078 3.288 1.00 97.69 111 ASP A N 1
ATOM 913 C CA . ASP A 1 111 ? 8.309 -17.930 3.785 1.00 97.69 111 ASP A CA 1
ATOM 914 C C . ASP A 1 111 ? 9.461 -17.112 4.378 1.00 97.69 111 ASP A C 1
ATOM 916 O O . ASP A 1 111 ? 9.970 -17.420 5.449 1.00 97.69 111 ASP A O 1
ATOM 920 N N . VAL A 1 112 ? 9.862 -16.039 3.697 1.00 96.94 112 VAL A N 1
ATOM 921 C CA . VAL A 1 112 ? 10.933 -15.168 4.181 1.00 96.94 112 VAL A CA 1
ATOM 922 C C . VAL A 1 112 ? 10.509 -14.403 5.436 1.00 96.94 112 VAL A C 1
ATOM 924 O O . VAL A 1 112 ? 11.315 -14.281 6.346 1.00 96.94 112 VAL A O 1
ATOM 927 N N . ILE A 1 113 ? 9.282 -13.889 5.527 1.00 96.81 113 ILE A N 1
ATOM 928 C CA . ILE A 1 113 ? 8.839 -13.156 6.725 1.00 96.81 113 ILE A CA 1
ATOM 929 C C . ILE A 1 113 ? 8.746 -14.080 7.949 1.00 96.81 113 ILE A C 1
ATOM 931 O O . ILE A 1 113 ? 9.116 -13.640 9.036 1.00 96.81 113 ILE A O 1
ATOM 935 N N . ASP A 1 114 ? 8.300 -15.326 7.769 1.00 95.38 114 ASP A N 1
ATOM 936 C CA . ASP A 1 114 ? 8.124 -16.291 8.864 1.00 95.38 114 ASP A CA 1
ATOM 937 C C . ASP A 1 114 ? 9.432 -16.950 9.302 1.00 95.38 114 ASP A C 1
ATOM 939 O O . ASP A 1 114 ? 9.665 -17.137 10.494 1.00 95.38 114 ASP A O 1
ATOM 943 N N . ASN A 1 115 ? 10.287 -17.316 8.344 1.00 95.06 115 ASN A N 1
ATOM 944 C CA . ASN A 1 115 ? 11.401 -18.229 8.605 1.00 95.06 115 ASN A CA 1
ATOM 945 C C . ASN A 1 115 ? 12.781 -17.563 8.546 1.00 95.06 115 ASN A C 1
ATOM 947 O O . ASN A 1 115 ? 13.770 -18.188 8.928 1.00 95.06 115 ASN A O 1
ATOM 951 N N . PHE A 1 116 ? 12.898 -16.333 8.033 1.00 94.62 116 PHE A N 1
ATOM 952 C CA . PHE A 1 116 ? 14.180 -15.629 7.987 1.00 94.62 116 PHE A CA 1
ATOM 953 C C . PHE A 1 116 ? 14.329 -14.686 9.180 1.00 94.62 116 PHE A C 1
ATOM 955 O O . PHE A 1 116 ? 13.547 -13.753 9.359 1.00 94.62 116 PHE A O 1
ATOM 962 N N . GLU A 1 117 ? 15.389 -14.882 9.962 1.00 92.12 117 GLU A N 1
ATOM 963 C CA . GLU A 1 117 ? 15.766 -13.951 11.019 1.00 92.12 117 GLU A CA 1
ATOM 964 C C . GLU A 1 117 ? 16.402 -12.699 10.400 1.00 92.12 117 GLU A C 1
ATOM 966 O O . GLU A 1 117 ? 17.505 -12.727 9.846 1.00 92.12 117 GLU A O 1
ATOM 971 N N . PHE A 1 118 ? 15.676 -11.582 10.455 1.00 92.25 118 PHE A N 1
ATOM 972 C CA . PHE A 1 118 ? 16.172 -10.311 9.945 1.00 92.25 118 PHE A CA 1
ATOM 973 C C . PHE A 1 118 ? 17.112 -9.675 10.974 1.00 92.25 118 PHE A C 1
ATOM 975 O O . PHE A 1 118 ? 16.645 -9.306 12.051 1.00 92.25 118 PHE A O 1
ATOM 982 N N . PRO A 1 119 ? 18.402 -9.468 10.651 1.00 90.06 119 PRO A N 1
ATOM 983 C CA . PRO A 1 119 ? 19.266 -8.667 11.505 1.00 90.06 119 PRO A CA 1
ATOM 984 C C . PRO A 1 119 ? 18.746 -7.227 11.567 1.00 90.06 119 PRO A C 1
ATOM 986 O O . PRO A 1 119 ? 18.086 -6.752 10.638 1.00 90.06 119 PRO A O 1
ATOM 989 N N . GLU A 1 120 ? 19.085 -6.513 12.639 1.00 88.19 120 GLU A N 1
ATOM 990 C CA . GLU A 1 120 ? 18.569 -5.169 12.933 1.00 88.19 120 GLU A CA 1
ATOM 991 C C . GLU A 1 120 ? 18.730 -4.190 11.753 1.00 88.19 120 GLU A C 1
ATOM 993 O O . GLU A 1 120 ? 17.810 -3.443 11.408 1.00 88.19 120 GLU A O 1
ATOM 998 N N . ASN A 1 121 ? 19.862 -4.264 11.048 1.00 88.06 121 ASN A N 1
ATOM 999 C CA . ASN A 1 121 ? 20.161 -3.435 9.878 1.00 88.06 121 ASN A CA 1
ATOM 1000 C C . ASN A 1 121 ? 19.338 -3.781 8.618 1.00 88.06 121 ASN A C 1
ATOM 1002 O O . ASN A 1 121 ? 19.424 -3.069 7.618 1.00 88.06 121 ASN A O 1
ATOM 1006 N N . LYS A 1 122 ? 18.539 -4.852 8.638 1.00 90.69 122 LYS A N 1
ATOM 1007 C CA . LYS A 1 122 ? 17.666 -5.292 7.535 1.00 90.69 122 LYS A CA 1
ATOM 1008 C C . LYS A 1 122 ? 16.183 -5.257 7.878 1.00 90.69 122 LYS A C 1
ATOM 1010 O O . LYS A 1 122 ? 15.362 -5.649 7.050 1.00 90.69 122 LYS A O 1
ATOM 1015 N N . THR A 1 123 ? 15.809 -4.732 9.037 1.00 92.25 123 THR A N 1
ATOM 1016 C CA . THR A 1 123 ? 14.406 -4.603 9.450 1.00 92.25 123 THR A CA 1
ATOM 1017 C C . THR A 1 123 ? 13.557 -3.845 8.417 1.00 92.25 123 THR A C 1
ATOM 1019 O O . THR A 1 123 ? 12.419 -4.221 8.142 1.00 92.25 123 THR A O 1
ATOM 1022 N N . GLN A 1 124 ? 14.126 -2.839 7.742 1.00 93.50 124 GLN A N 1
ATOM 1023 C CA . GLN A 1 124 ? 13.421 -2.108 6.677 1.00 93.50 124 GLN A CA 1
ATOM 1024 C C . GLN A 1 124 ? 13.056 -2.988 5.475 1.00 93.50 124 GLN A C 1
ATOM 1026 O O . GLN A 1 124 ? 12.017 -2.782 4.851 1.00 93.50 124 GLN A O 1
ATOM 1031 N N . ILE A 1 125 ? 13.858 -4.016 5.188 1.00 95.62 125 ILE A N 1
ATOM 1032 C CA . ILE A 1 125 ? 13.569 -4.982 4.127 1.00 95.62 125 ILE A CA 1
ATOM 1033 C C . ILE A 1 125 ? 12.354 -5.834 4.511 1.00 95.62 125 ILE A C 1
ATOM 1035 O O . ILE A 1 125 ? 11.458 -6.005 3.686 1.00 95.62 125 ILE A O 1
ATOM 1039 N N . LYS A 1 126 ? 12.269 -6.305 5.767 1.00 96.12 126 LYS A N 1
ATOM 1040 C CA . LYS A 1 126 ? 11.085 -7.019 6.295 1.00 96.12 126 LYS A CA 1
ATOM 1041 C C . LYS A 1 126 ? 9.827 -6.169 6.127 1.00 96.12 126 LYS A C 1
ATOM 1043 O O . LYS A 1 126 ? 8.820 -6.633 5.594 1.00 96.12 126 LYS A O 1
ATOM 1048 N N . TYR A 1 127 ? 9.904 -4.902 6.528 1.00 96.12 127 TYR A N 1
ATOM 1049 C CA . TYR A 1 127 ? 8.790 -3.959 6.441 1.00 96.12 127 TYR A CA 1
ATOM 1050 C C . TYR A 1 127 ? 8.344 -3.709 5.004 1.00 96.12 127 TYR A C 1
ATOM 1052 O O . TYR A 1 127 ? 7.145 -3.699 4.724 1.00 96.12 127 TYR A O 1
ATOM 1060 N N . TYR A 1 128 ? 9.293 -3.540 4.089 1.00 97.12 128 TYR A N 1
ATOM 1061 C CA . TYR A 1 128 ? 9.003 -3.366 2.675 1.00 97.12 128 TYR A CA 1
ATOM 1062 C C . TYR A 1 128 ? 8.353 -4.611 2.064 1.00 97.12 128 TYR A C 1
ATOM 1064 O O . TYR A 1 128 ? 7.302 -4.497 1.438 1.00 97.12 128 TYR A O 1
ATOM 1072 N N . LEU A 1 129 ? 8.898 -5.804 2.317 1.00 98.06 129 LEU A N 1
ATOM 1073 C CA . LEU A 1 129 ? 8.322 -7.060 1.829 1.00 98.06 129 LEU A CA 1
ATOM 1074 C C . LEU A 1 129 ? 6.886 -7.270 2.323 1.00 98.06 129 LEU A C 1
ATOM 1076 O O . LEU A 1 129 ? 6.029 -7.691 1.549 1.00 98.06 129 LEU A O 1
ATOM 1080 N N . LEU A 1 130 ? 6.598 -6.922 3.579 1.00 98.12 130 LEU A N 1
ATOM 1081 C CA . LEU A 1 130 ? 5.244 -6.989 4.127 1.00 98.12 130 LEU A CA 1
ATOM 1082 C C . LEU A 1 130 ? 4.283 -6.021 3.417 1.00 98.12 130 LEU A C 1
ATOM 1084 O O . LEU A 1 130 ? 3.151 -6.397 3.101 1.00 98.12 130 LEU A O 1
ATOM 1088 N N . ARG A 1 131 ? 4.728 -4.792 3.117 1.00 97.50 131 ARG A N 1
ATOM 1089 C CA . ARG A 1 131 ? 3.932 -3.829 2.334 1.00 97.50 131 ARG A CA 1
ATOM 1090 C C . ARG A 1 131 ? 3.662 -4.332 0.926 1.00 97.50 131 ARG A C 1
ATOM 1092 O O . ARG A 1 131 ? 2.517 -4.276 0.479 1.00 97.50 131 ARG A O 1
ATOM 1099 N N . GLU A 1 132 ? 4.685 -4.844 0.252 1.00 97.94 132 GLU A N 1
ATOM 1100 C CA . GLU A 1 132 ? 4.570 -5.391 -1.099 1.00 97.94 132 GLU A CA 1
ATOM 1101 C C . GLU A 1 132 ? 3.635 -6.604 -1.137 1.00 97.94 132 GLU A C 1
ATOM 1103 O O . GLU A 1 132 ? 2.789 -6.693 -2.027 1.00 97.94 132 GLU A O 1
ATOM 1108 N N . LEU A 1 133 ? 3.713 -7.500 -0.150 1.00 98.38 133 LEU A N 1
ATOM 1109 C CA . LEU A 1 133 ? 2.816 -8.649 -0.027 1.00 98.38 133 LEU A CA 1
ATOM 1110 C C . LEU A 1 133 ? 1.348 -8.212 0.068 1.00 98.38 133 LEU A C 1
ATOM 1112 O O . LEU A 1 133 ? 0.514 -8.641 -0.729 1.00 98.38 133 LEU A O 1
ATOM 1116 N N . ILE A 1 134 ? 1.033 -7.332 1.023 1.00 97.88 134 ILE A N 1
ATOM 1117 C CA . ILE A 1 134 ? -0.342 -6.874 1.264 1.00 97.88 134 ILE A CA 1
ATOM 1118 C C . ILE A 1 134 ? -0.841 -5.995 0.109 1.00 97.88 134 ILE A C 1
ATOM 1120 O O . ILE A 1 134 ? -2.024 -6.025 -0.225 1.00 97.88 134 ILE A O 1
ATOM 1124 N N . THR A 1 135 ? 0.017 -5.210 -0.534 1.00 96.19 135 THR A N 1
ATOM 1125 C CA . THR A 1 135 ? -0.409 -4.342 -1.643 1.00 96.19 135 THR A CA 1
ATOM 1126 C C . THR A 1 135 ? -0.749 -5.156 -2.888 1.00 96.19 135 THR A C 1
ATOM 1128 O O . THR A 1 135 ? -1.778 -4.911 -3.522 1.00 96.19 135 THR A O 1
ATOM 1131 N N . ASN A 1 136 ? 0.082 -6.146 -3.221 1.00 96.81 136 ASN A N 1
ATOM 1132 C CA . ASN A 1 136 ? 0.007 -6.844 -4.502 1.00 96.81 136 ASN A CA 1
ATOM 1133 C C . ASN A 1 136 ? -0.859 -8.114 -4.492 1.00 96.81 136 ASN A C 1
ATOM 1135 O O . ASN A 1 136 ? -1.188 -8.625 -5.564 1.00 96.81 136 ASN A O 1
ATOM 1139 N N . ASP A 1 137 ? -1.240 -8.634 -3.322 1.00 97.38 137 ASP A N 1
ATOM 1140 C CA . ASP A 1 137 ? -2.066 -9.837 -3.214 1.00 97.38 137 ASP A CA 1
ATOM 1141 C C . ASP A 1 137 ? -3.229 -9.644 -2.224 1.00 97.38 137 ASP A C 1
ATOM 1143 O O . ASP A 1 137 ? -3.067 -9.555 -1.005 1.00 97.38 137 ASP A O 1
ATOM 1147 N N . LYS A 1 138 ? -4.445 -9.570 -2.782 1.00 96.19 138 LYS A N 1
ATOM 1148 C CA . LYS A 1 138 ? -5.708 -9.413 -2.042 1.00 96.19 138 LYS A CA 1
ATOM 1149 C C . LYS A 1 138 ? -6.376 -10.745 -1.669 1.00 96.19 138 LYS A C 1
ATOM 1151 O O . LYS A 1 138 ? -7.524 -10.736 -1.231 1.00 96.19 138 LYS A O 1
ATOM 1156 N N . SER A 1 139 ? -5.708 -11.881 -1.864 1.00 97.19 139 SER A N 1
ATOM 1157 C CA . SER A 1 139 ? -6.277 -13.198 -1.575 1.00 97.19 139 SER A CA 1
ATOM 1158 C C . SER A 1 139 ? -6.523 -13.416 -0.074 1.00 97.19 139 SER A C 1
ATOM 1160 O O . SER A 1 139 ? -5.813 -12.852 0.766 1.00 97.19 139 SER A O 1
ATOM 1162 N N . PRO A 1 140 ? -7.473 -14.302 0.296 1.00 97.62 140 PRO A N 1
ATOM 1163 C CA . PRO A 1 140 ? -7.699 -14.682 1.692 1.00 97.62 140 PRO A CA 1
ATOM 1164 C C . PRO A 1 140 ? -6.445 -15.220 2.387 1.00 97.62 140 PRO A C 1
ATOM 1166 O O . PRO A 1 140 ? -6.285 -15.041 3.589 1.00 97.62 140 PRO A O 1
ATOM 1169 N N . ARG A 1 141 ? -5.525 -15.834 1.630 1.00 97.94 141 ARG A N 1
ATOM 1170 C CA . ARG A 1 141 ? -4.245 -16.322 2.151 1.00 97.94 141 ARG A CA 1
ATOM 1171 C C . ARG A 1 141 ? -3.430 -15.196 2.787 1.00 97.94 141 ARG A C 1
ATOM 1173 O O . ARG A 1 141 ? -2.937 -15.369 3.895 1.00 97.94 141 ARG A O 1
ATOM 1180 N N . VAL A 1 142 ? -3.316 -14.052 2.111 1.00 98.38 142 VAL A N 1
ATOM 1181 C CA . VAL A 1 142 ? -2.565 -12.897 2.626 1.00 98.38 142 VAL A CA 1
ATOM 1182 C C . VAL A 1 142 ? -3.302 -12.215 3.771 1.00 98.38 142 VAL A C 1
ATOM 1184 O O . VAL A 1 142 ? -2.664 -11.809 4.736 1.00 98.38 142 VAL A O 1
ATOM 1187 N N . THR A 1 143 ? -4.634 -12.139 3.720 1.00 98.19 143 THR A N 1
ATOM 1188 C CA . THR A 1 143 ? -5.428 -11.608 4.840 1.00 98.19 143 THR A CA 1
ATOM 1189 C C . THR A 1 143 ? -5.266 -12.456 6.104 1.00 98.19 143 THR A C 1
ATOM 1191 O O . THR A 1 143 ? -5.008 -11.910 7.173 1.00 98.19 143 THR A O 1
ATOM 1194 N N . ASN A 1 144 ? -5.331 -13.786 5.986 1.00 98.38 144 ASN A N 1
ATOM 1195 C CA . ASN A 1 144 ? -5.137 -14.702 7.114 1.00 98.38 144 ASN A CA 1
ATOM 1196 C C . ASN A 1 144 ? -3.714 -14.624 7.672 1.00 98.38 144 ASN A C 1
ATOM 1198 O O . ASN A 1 144 ? -3.542 -14.538 8.886 1.00 98.38 144 ASN A O 1
ATOM 1202 N N . PHE A 1 145 ? -2.713 -14.593 6.788 1.00 98.62 145 PHE A N 1
ATOM 1203 C CA . PHE A 1 145 ? -1.317 -14.399 7.169 1.00 98.62 145 PHE A CA 1
ATOM 1204 C C . PHE A 1 145 ? -1.121 -13.089 7.941 1.00 98.62 145 PHE A C 1
ATOM 1206 O O . PHE A 1 145 ? -0.583 -13.090 9.043 1.00 98.62 145 PHE A O 1
ATOM 1213 N N . ALA A 1 146 ? -1.620 -11.971 7.405 1.00 98.56 146 ALA A N 1
ATOM 1214 C CA . ALA A 1 146 ? -1.506 -10.672 8.055 1.00 98.56 146 ALA A CA 1
ATOM 1215 C C . ALA A 1 146 ? -2.222 -10.640 9.411 1.00 98.56 146 ALA A C 1
ATOM 1217 O O . ALA A 1 146 ? -1.702 -10.046 10.348 1.00 98.56 146 ALA A O 1
ATOM 1218 N N . LYS A 1 147 ? -3.379 -11.302 9.544 1.00 98.50 147 LYS A N 1
ATOM 1219 C CA . LYS A 1 147 ? -4.090 -11.417 10.825 1.00 98.50 147 LYS A CA 1
ATOM 1220 C C . LYS A 1 147 ? -3.266 -12.170 11.869 1.00 98.50 147 LYS A C 1
ATOM 1222 O O . LYS A 1 147 ? -3.163 -11.714 13.002 1.00 98.50 147 LYS A O 1
ATOM 1227 N N . GLN A 1 148 ? -2.682 -13.306 11.493 1.00 98.19 148 GLN A N 1
ATOM 1228 C CA . GLN A 1 148 ? -1.828 -14.089 12.389 1.00 98.19 148 GLN A CA 1
ATOM 1229 C C . GLN A 1 148 ? -0.592 -13.289 12.797 1.00 98.19 148 GLN A C 1
ATOM 1231 O O . GLN A 1 148 ? -0.355 -13.120 13.991 1.00 98.19 148 GLN A O 1
ATOM 1236 N N . LEU A 1 149 ? 0.113 -12.717 11.816 1.00 98.00 149 LEU A N 1
ATOM 1237 C CA . LEU A 1 149 ? 1.301 -11.903 12.048 1.00 98.00 149 LEU A CA 1
ATOM 1238 C C . LEU A 1 149 ? 1.000 -10.708 12.963 1.00 98.00 149 LEU A C 1
ATOM 1240 O O . LEU A 1 149 ? 1.775 -10.412 13.863 1.00 98.00 149 LEU A O 1
ATOM 1244 N N . TYR A 1 150 ? -0.147 -10.049 12.778 1.00 97.88 150 TYR A N 1
ATOM 1245 C CA . TYR A 1 150 ? -0.581 -8.935 13.621 1.00 97.88 150 TYR A CA 1
ATOM 1246 C C . TYR A 1 150 ? -0.685 -9.318 15.102 1.00 97.88 150 TYR A C 1
ATOM 1248 O O . TYR A 1 150 ? -0.232 -8.566 15.963 1.00 97.88 150 TYR A O 1
ATOM 1256 N N . VAL A 1 151 ? -1.265 -10.486 15.393 1.00 97.06 151 VAL A N 1
ATOM 1257 C CA . VAL A 1 151 ? -1.433 -10.987 16.765 1.00 97.06 151 VAL A CA 1
ATOM 1258 C C . VAL A 1 151 ? -0.096 -11.425 17.356 1.00 97.06 151 VAL A C 1
ATOM 1260 O O . VAL A 1 151 ? 0.201 -11.116 18.507 1.00 97.06 151 VAL A O 1
ATOM 1263 N N . THR A 1 152 ? 0.738 -12.120 16.582 1.00 96.44 152 THR A N 1
ATOM 1264 C CA . THR A 1 152 ? 2.042 -12.597 17.069 1.00 96.44 152 THR A CA 1
ATOM 1265 C C . THR A 1 152 ? 3.060 -11.473 17.251 1.00 96.44 152 THR A C 1
ATOM 1267 O O . THR A 1 152 ? 3.984 -11.611 18.044 1.00 96.44 152 THR A O 1
ATOM 1270 N N . SER A 1 153 ? 2.887 -10.346 16.560 1.00 94.94 153 SER A N 1
ATOM 1271 C CA . SER A 1 153 ? 3.758 -9.168 16.637 1.00 94.94 153 SER A CA 1
ATOM 1272 C C . SER A 1 153 ? 3.319 -8.148 17.694 1.00 94.94 153 SER A C 1
ATOM 1274 O O . SER A 1 153 ? 3.562 -6.956 17.520 1.00 94.94 153 SER A O 1
ATOM 1276 N N . TYR A 1 154 ? 2.714 -8.591 18.802 1.00 92.19 154 TYR A N 1
ATOM 1277 C CA . TYR A 1 154 ? 2.306 -7.720 19.917 1.00 92.19 154 TYR A CA 1
ATOM 1278 C C . TYR A 1 154 ? 3.452 -6.830 20.438 1.00 92.19 154 TYR A C 1
ATOM 1280 O O . TYR A 1 154 ? 3.274 -5.644 20.700 1.00 92.19 154 TYR A O 1
ATOM 1288 N N . SER A 1 155 ? 4.667 -7.379 20.536 1.00 92.38 155 SER A N 1
ATOM 1289 C CA . SER A 1 155 ? 5.867 -6.636 20.951 1.00 92.38 155 SER A CA 1
ATOM 1290 C C . SER A 1 155 ? 6.527 -5.831 19.824 1.00 92.38 155 SER A C 1
ATOM 1292 O O . SER A 1 155 ? 7.536 -5.168 20.057 1.00 92.38 155 SER A O 1
ATOM 1294 N N . GLU A 1 156 ? 5.981 -5.866 18.606 1.00 92.62 156 GLU A N 1
ATOM 1295 C CA . GLU A 1 156 ? 6.486 -5.145 17.433 1.00 92.62 156 GLU A CA 1
ATOM 1296 C C . GLU A 1 156 ? 5.401 -4.217 16.836 1.00 92.62 156 GLU A C 1
ATOM 1298 O O . GLU A 1 156 ? 4.932 -4.445 15.712 1.00 92.62 156 GLU A O 1
ATOM 1303 N N . PRO A 1 157 ? 5.039 -3.103 17.512 1.00 92.75 157 PRO A N 1
ATOM 1304 C CA . PRO A 1 157 ? 3.999 -2.178 17.043 1.00 92.75 157 PRO A CA 1
ATOM 1305 C C . PRO A 1 157 ? 4.226 -1.634 15.626 1.00 92.75 157 PRO A C 1
ATOM 1307 O O . PRO A 1 157 ? 3.282 -1.270 14.925 1.00 92.75 157 PRO A O 1
ATOM 1310 N N . ALA A 1 158 ? 5.482 -1.592 15.169 1.00 92.12 158 ALA A N 1
ATOM 1311 C CA . ALA A 1 158 ? 5.825 -1.221 13.803 1.00 92.12 158 ALA A CA 1
ATOM 1312 C C . ALA A 1 158 ? 5.220 -2.184 12.763 1.00 92.12 158 ALA A C 1
ATOM 1314 O O . ALA A 1 158 ? 4.672 -1.715 11.764 1.00 92.12 158 ALA A O 1
ATOM 1315 N N . ILE A 1 159 ? 5.264 -3.502 13.000 1.00 94.81 159 ILE A N 1
ATOM 1316 C CA . ILE A 1 159 ? 4.663 -4.513 12.113 1.00 94.81 159 ILE A CA 1
ATOM 1317 C C . ILE A 1 159 ? 3.148 -4.359 12.097 1.00 94.81 159 ILE A C 1
ATOM 1319 O O . ILE A 1 159 ? 2.548 -4.270 11.023 1.00 94.81 159 ILE A O 1
ATOM 1323 N N . GLN A 1 160 ? 2.536 -4.248 13.274 1.00 95.75 160 GLN A N 1
ATOM 1324 C CA . GLN A 1 160 ? 1.096 -4.045 13.405 1.00 95.75 160 GLN A CA 1
ATOM 1325 C C . GLN A 1 160 ? 0.644 -2.786 12.650 1.00 95.75 160 GLN A C 1
ATOM 1327 O O . GLN A 1 160 ? -0.270 -2.836 11.824 1.00 95.75 160 GLN A O 1
ATOM 1332 N N . ASN A 1 161 ? 1.359 -1.670 12.815 1.00 93.50 161 ASN A N 1
ATOM 1333 C CA . ASN A 1 161 ? 1.075 -0.434 12.091 1.00 93.50 161 ASN A CA 1
ATOM 1334 C C . ASN A 1 161 ? 1.335 -0.535 10.585 1.00 93.50 161 ASN A C 1
ATOM 1336 O O . ASN A 1 161 ? 0.617 0.095 9.804 1.00 93.50 161 ASN A O 1
ATOM 1340 N N . ILE A 1 162 ? 2.320 -1.313 10.130 1.00 94.50 162 ILE A N 1
ATOM 1341 C CA . ILE A 1 162 ? 2.502 -1.596 8.700 1.00 94.50 162 ILE A CA 1
ATOM 1342 C C . ILE A 1 162 ? 1.264 -2.298 8.148 1.00 94.50 162 ILE A C 1
ATOM 1344 O O . ILE A 1 162 ? 0.747 -1.856 7.121 1.00 94.50 162 ILE A O 1
ATOM 1348 N N . ILE A 1 163 ? 0.764 -3.327 8.832 1.00 96.56 163 ILE A N 1
ATOM 1349 C CA . ILE A 1 163 ? -0.424 -4.084 8.420 1.00 96.56 163 ILE A CA 1
ATOM 1350 C C . ILE A 1 163 ? -1.637 -3.153 8.350 1.00 96.56 163 ILE A C 1
ATOM 1352 O O . ILE A 1 163 ? -2.228 -3.015 7.277 1.00 96.56 163 ILE A O 1
ATOM 1356 N N . LEU A 1 164 ? -1.947 -2.436 9.437 1.00 94.94 164 LEU A N 1
ATOM 1357 C CA . LEU A 1 164 ? -3.087 -1.513 9.502 1.00 94.94 164 LEU A CA 1
ATOM 1358 C C . LEU A 1 164 ? -3.043 -0.472 8.382 1.00 94.94 164 LEU A C 1
ATOM 1360 O O . LEU A 1 164 ? -4.008 -0.318 7.635 1.00 94.94 164 LEU A O 1
ATOM 1364 N N . ASN A 1 165 ? -1.907 0.214 8.219 1.00 92.19 165 ASN A N 1
ATOM 1365 C CA . ASN A 1 165 ? -1.759 1.249 7.195 1.00 92.19 165 ASN A CA 1
ATOM 1366 C C . ASN A 1 165 ? -1.887 0.680 5.777 1.00 92.19 165 ASN A C 1
ATOM 1368 O O . ASN A 1 165 ? -2.512 1.308 4.925 1.00 92.19 165 ASN A O 1
ATOM 1372 N N . THR A 1 166 ? -1.317 -0.497 5.511 1.00 94.06 166 THR A N 1
ATOM 1373 C CA . THR A 1 166 ? -1.311 -1.065 4.154 1.00 94.06 166 THR A CA 1
ATOM 1374 C C . THR A 1 166 ? -2.695 -1.592 3.767 1.00 94.06 166 THR A C 1
ATOM 1376 O O . THR A 1 166 ? -3.141 -1.364 2.644 1.00 94.06 166 THR A O 1
ATOM 1379 N N . PHE A 1 167 ? -3.439 -2.205 4.697 1.00 94.56 167 PHE A N 1
ATOM 1380 C CA . PHE A 1 167 ? -4.849 -2.538 4.455 1.00 94.56 167 PHE A CA 1
ATOM 1381 C C . PHE A 1 167 ? -5.700 -1.279 4.282 1.00 94.56 167 PHE A C 1
ATOM 1383 O O . PHE A 1 167 ? -6.473 -1.195 3.329 1.00 94.56 167 PHE A O 1
ATOM 1390 N N . PHE A 1 168 ? -5.506 -0.256 5.114 1.00 90.75 168 PHE A N 1
ATOM 1391 C CA . PHE A 1 168 ? -6.231 1.008 4.981 1.00 90.75 168 PHE A CA 1
ATOM 1392 C C . PHE A 1 168 ? -6.018 1.675 3.607 1.00 90.75 168 PHE A C 1
ATOM 1394 O O . PHE A 1 168 ? -6.950 2.232 3.019 1.00 90.75 168 PHE A O 1
ATOM 1401 N N . GLN A 1 169 ? -4.810 1.580 3.046 1.00 89.81 169 GLN A N 1
ATOM 1402 C CA . GLN A 1 169 ? -4.472 2.101 1.716 1.00 89.81 169 GLN A CA 1
ATOM 1403 C C . GLN A 1 169 ? -5.167 1.374 0.554 1.00 89.81 169 GLN A C 1
ATOM 1405 O O . GLN A 1 169 ? -5.193 1.919 -0.551 1.00 89.81 169 GLN A O 1
ATOM 1410 N N . ARG A 1 170 ? -5.774 0.196 0.770 1.00 89.44 170 ARG A N 1
ATOM 1411 C CA . ARG A 1 170 ? -6.534 -0.515 -0.277 1.00 89.44 170 ARG A CA 1
ATOM 1412 C C . ARG A 1 170 ? -7.819 0.212 -0.685 1.00 89.44 170 ARG A C 1
ATOM 1414 O O . ARG A 1 170 ? -8.311 -0.033 -1.785 1.00 89.44 170 ARG A O 1
ATOM 1421 N N . LYS A 1 171 ? -8.325 1.116 0.166 1.00 87.19 171 LYS A N 1
ATOM 1422 C CA . LYS A 1 171 ? -9.508 1.964 -0.078 1.00 87.19 171 LYS A CA 1
ATOM 1423 C C . LYS A 1 171 ? -10.764 1.189 -0.479 1.00 87.19 171 LYS A C 1
ATOM 1425 O O . LYS A 1 171 ? -11.568 1.670 -1.273 1.00 87.19 171 LYS A O 1
ATOM 1430 N N . ASP A 1 172 ? -10.938 -0.001 0.081 1.00 89.19 172 ASP A N 1
ATOM 1431 C CA . ASP A 1 172 ? -12.121 -0.826 -0.123 1.00 89.19 172 ASP A CA 1
ATOM 1432 C C . ASP A 1 172 ? -12.772 -1.196 1.215 1.00 89.19 172 ASP A C 1
ATOM 1434 O O . ASP A 1 172 ? -12.150 -1.147 2.277 1.00 89.19 172 ASP A O 1
ATOM 1438 N N . LYS A 1 173 ? -14.071 -1.510 1.156 1.00 92.00 173 LYS A N 1
ATOM 1439 C CA . LYS A 1 173 ? -14.896 -1.755 2.342 1.00 92.00 173 LYS A CA 1
ATOM 1440 C C . LYS A 1 173 ? -14.360 -2.920 3.186 1.00 92.00 173 LYS A C 1
ATOM 1442 O O . LYS A 1 173 ? -14.266 -2.777 4.399 1.00 92.00 173 LYS A O 1
ATOM 1447 N N . ALA A 1 174 ? -13.986 -4.026 2.542 1.00 94.38 174 ALA A N 1
ATOM 1448 C CA . ALA A 1 174 ? -13.503 -5.221 3.228 1.00 94.38 174 ALA A CA 1
ATOM 1449 C C . ALA A 1 174 ? -12.194 -4.949 3.981 1.00 94.38 174 ALA A C 1
ATOM 1451 O O . ALA A 1 174 ? -12.027 -5.389 5.114 1.00 94.38 174 ALA A O 1
ATOM 1452 N N . ALA A 1 175 ? -11.280 -4.175 3.390 1.00 94.50 175 ALA A N 1
ATOM 1453 C CA . ALA A 1 175 ? -10.047 -3.791 4.062 1.00 94.50 175 ALA A CA 1
ATOM 1454 C C . ALA A 1 175 ? -10.293 -2.878 5.276 1.00 94.50 175 ALA A C 1
ATOM 1456 O O . ALA A 1 175 ? -9.600 -3.009 6.279 1.00 94.50 175 ALA A O 1
ATOM 1457 N N . TYR A 1 176 ? -11.282 -1.982 5.221 1.00 93.56 176 TYR A N 1
ATOM 1458 C CA . TYR A 1 176 ? -11.654 -1.146 6.368 1.00 93.56 176 TYR A CA 1
ATOM 1459 C C . TYR A 1 176 ? -12.304 -1.934 7.504 1.00 93.56 176 TYR A C 1
ATOM 1461 O O . TYR A 1 176 ? -11.963 -1.707 8.661 1.00 93.56 176 TYR A O 1
ATOM 1469 N N . GLU A 1 177 ? -13.192 -2.874 7.186 1.00 95.31 177 GLU A N 1
ATOM 1470 C CA . GLU A 1 177 ? -13.767 -3.788 8.181 1.00 95.31 177 GLU A CA 1
ATOM 1471 C C . GLU A 1 177 ? -12.673 -4.648 8.829 1.00 95.31 177 GLU A C 1
ATOM 1473 O O . GLU A 1 177 ? -12.628 -4.767 10.049 1.00 95.31 177 GLU A O 1
ATOM 1478 N N . PHE A 1 178 ? -11.717 -5.140 8.037 1.00 97.00 178 PHE A N 1
ATOM 1479 C CA . PHE A 1 178 ? -10.562 -5.871 8.555 1.00 97.00 178 PHE A CA 1
ATOM 1480 C C . PHE A 1 178 ? -9.660 -5.004 9.449 1.00 97.00 178 PHE A C 1
ATOM 1482 O O . PHE A 1 178 ? -9.189 -5.461 10.483 1.00 97.00 178 PHE A O 1
ATOM 1489 N N . VAL A 1 179 ? -9.445 -3.728 9.109 1.00 95.44 179 VAL A N 1
ATOM 1490 C CA . VAL A 1 179 ? -8.714 -2.794 9.986 1.00 95.44 179 VAL A CA 1
ATOM 1491 C C . VAL A 1 179 ? -9.429 -2.619 11.329 1.00 95.44 179 VAL A C 1
ATOM 1493 O O . VAL A 1 179 ? -8.760 -2.634 12.358 1.00 95.44 179 VAL A O 1
ATOM 1496 N N . LEU A 1 180 ? -10.761 -2.487 11.350 1.00 95.88 180 LEU A N 1
ATOM 1497 C CA . LEU A 1 180 ? -11.518 -2.431 12.609 1.00 95.88 180 LEU A CA 1
ATOM 1498 C C . LEU A 1 180 ? -11.374 -3.724 13.415 1.00 95.88 180 LEU A C 1
ATOM 1500 O O . LEU A 1 180 ? -11.160 -3.668 14.622 1.00 95.88 180 LEU A O 1
ATOM 1504 N N . GLU A 1 181 ? -11.455 -4.881 12.761 1.00 97.44 181 GLU A N 1
ATOM 1505 C CA . GLU A 1 181 ? -11.252 -6.184 13.399 1.00 97.44 181 GLU A CA 1
ATOM 1506 C C . GLU A 1 181 ? -9.882 -6.269 14.091 1.00 97.44 181 GLU A C 1
ATOM 1508 O O . GLU A 1 181 ? -9.795 -6.676 15.253 1.00 97.44 181 GLU A O 1
ATOM 1513 N N . LEU A 1 182 ? -8.817 -5.833 13.412 1.00 97.25 182 LEU A N 1
ATOM 1514 C CA . LEU A 1 182 ? -7.469 -5.816 13.979 1.00 97.25 182 LEU A CA 1
ATOM 1515 C C . LEU A 1 182 ? -7.352 -4.843 15.160 1.00 97.25 182 LEU A C 1
ATOM 1517 O O . LEU A 1 182 ? -6.822 -5.234 16.194 1.00 97.25 182 LEU A O 1
ATOM 1521 N N . LEU A 1 183 ? -7.897 -3.626 15.050 1.00 95.44 183 LEU A N 1
ATOM 1522 C CA . LEU A 1 183 ? -7.881 -2.635 16.140 1.00 95.44 183 LEU A CA 1
ATOM 1523 C C . LEU A 1 183 ? -8.669 -3.092 17.378 1.00 95.44 183 LEU A C 1
ATOM 1525 O O . LEU A 1 183 ? -8.300 -2.752 18.498 1.00 95.44 183 LEU A O 1
ATOM 1529 N N . ASN A 1 184 ? -9.749 -3.858 17.190 1.00 95.69 184 ASN A N 1
ATOM 1530 C CA . ASN A 1 184 ? -10.480 -4.488 18.294 1.00 95.69 184 ASN A CA 1
ATOM 1531 C C . ASN A 1 184 ? -9.708 -5.653 18.926 1.00 95.69 184 ASN A C 1
ATOM 1533 O O . ASN A 1 184 ? -9.943 -5.977 20.087 1.00 95.69 184 ASN A O 1
ATOM 1537 N N . THR A 1 185 ? -8.836 -6.307 18.156 1.00 95.19 185 THR A N 1
ATOM 1538 C CA . THR A 1 185 ? -8.007 -7.415 18.643 1.00 95.19 185 THR A CA 1
ATOM 1539 C C . THR A 1 185 ? -6.862 -6.891 19.499 1.00 95.19 185 THR A C 1
ATOM 1541 O O . THR A 1 185 ? -6.650 -7.377 20.605 1.00 95.19 185 THR A O 1
ATOM 1544 N N . ASP A 1 186 ? -6.134 -5.900 18.989 1.00 92.44 186 ASP A N 1
ATOM 1545 C CA . ASP A 1 186 ? -5.065 -5.220 19.709 1.00 92.44 186 ASP A CA 1
ATOM 1546 C C . ASP A 1 186 ? -4.852 -3.818 19.135 1.00 92.44 186 ASP A C 1
ATOM 1548 O O . ASP A 1 186 ? -4.989 -3.603 17.928 1.00 92.44 186 ASP A O 1
ATOM 1552 N N . LEU A 1 187 ? -4.504 -2.862 19.992 1.00 91.75 187 LEU A N 1
ATOM 1553 C CA . LEU A 1 187 ? -4.335 -1.463 19.617 1.00 91.75 187 LEU A CA 1
ATOM 1554 C C . LEU A 1 187 ? -2.853 -1.068 19.747 1.00 91.75 187 LEU A C 1
ATOM 1556 O O . LEU A 1 187 ? -2.429 -0.716 20.848 1.00 91.75 187 LEU A O 1
ATOM 1560 N N . PRO A 1 188 ? -2.056 -1.082 18.656 1.00 91.38 188 PRO A N 1
ATOM 1561 C CA . PRO A 1 188 ? -0.614 -0.867 18.729 1.00 91.38 188 PRO A CA 1
ATOM 1562 C C . PRO A 1 188 ? -0.275 0.504 19.310 1.00 91.38 188 PRO A C 1
ATOM 1564 O O . PRO A 1 188 ? -0.730 1.530 18.793 1.00 91.38 188 PRO A O 1
ATOM 1567 N N . LEU A 1 189 ? 0.569 0.526 20.343 1.00 87.62 189 LEU A N 1
ATOM 1568 C CA . LEU A 1 189 ? 1.064 1.740 21.004 1.00 87.62 189 LEU A CA 1
ATOM 1569 C C . LEU A 1 189 ? 2.563 1.941 20.739 1.00 87.62 189 LEU A C 1
ATOM 1571 O O . LEU A 1 189 ? 3.265 1.018 20.334 1.00 87.62 189 LEU A O 1
ATOM 1575 N N . GLY A 1 190 ? 3.085 3.149 20.967 1.00 71.56 190 GLY A N 1
ATOM 1576 C CA . GLY A 1 190 ? 4.539 3.386 20.977 1.00 71.56 190 GLY A CA 1
ATOM 1577 C C . GLY A 1 190 ? 5.220 3.437 19.601 1.00 71.56 190 GLY A C 1
ATOM 1578 O O . GLY A 1 190 ? 6.444 3.413 19.510 1.00 71.56 190 GLY A O 1
ATOM 1579 N N . SER A 1 191 ? 4.458 3.542 18.513 1.00 69.50 191 SER A N 1
ATOM 1580 C CA . SER A 1 191 ? 4.985 3.857 17.177 1.00 69.50 191 SER A CA 1
ATOM 1581 C C . SER A 1 191 ? 4.022 4.784 16.430 1.00 69.50 191 SER A C 1
ATOM 1583 O O . SER A 1 191 ? 2.964 5.128 16.952 1.00 69.50 191 SER A O 1
ATOM 1585 N N . LYS A 1 192 ? 4.392 5.255 15.228 1.00 69.81 192 LYS A N 1
ATOM 1586 C CA . LYS A 1 192 ? 3.533 6.167 14.454 1.00 69.81 192 LYS A CA 1
ATOM 1587 C C . LYS A 1 192 ? 2.183 5.502 14.178 1.00 69.81 192 LYS A C 1
ATOM 1589 O O . LYS A 1 192 ? 2.118 4.564 13.381 1.00 69.81 192 LYS A O 1
ATOM 1594 N N . THR A 1 193 ? 1.131 6.020 14.809 1.00 69.50 193 THR A N 1
ATOM 1595 C CA . THR A 1 193 ? -0.231 5.524 14.621 1.00 69.50 193 THR A CA 1
ATOM 1596 C C . THR A 1 193 ? -0.676 5.643 13.173 1.00 69.50 193 THR A C 1
ATOM 1598 O O . THR A 1 193 ? -0.150 6.475 12.417 1.00 69.50 193 THR A O 1
ATOM 1601 N N . PRO A 1 194 ? -1.638 4.808 12.741 1.00 69.69 194 PRO A N 1
ATOM 1602 C CA . PRO A 1 194 ? -2.104 4.857 11.375 1.00 69.69 194 PRO A CA 1
ATOM 1603 C C . PRO A 1 194 ? -2.676 6.235 11.052 1.00 69.69 194 PRO A C 1
ATOM 1605 O O . PRO A 1 194 ? -3.577 6.743 11.723 1.00 69.69 194 PRO A O 1
ATOM 1608 N N . SER A 1 195 ? -2.161 6.854 9.992 1.00 73.88 195 SER A N 1
ATOM 1609 C CA . SER A 1 195 ? -2.672 8.146 9.550 1.00 73.88 195 SER A CA 1
ATOM 1610 C C . SER A 1 195 ? -3.915 7.944 8.691 1.00 73.88 195 SER A C 1
ATOM 1612 O O . SER A 1 195 ? -3.863 7.964 7.462 1.00 73.88 195 SER A O 1
ATOM 1614 N N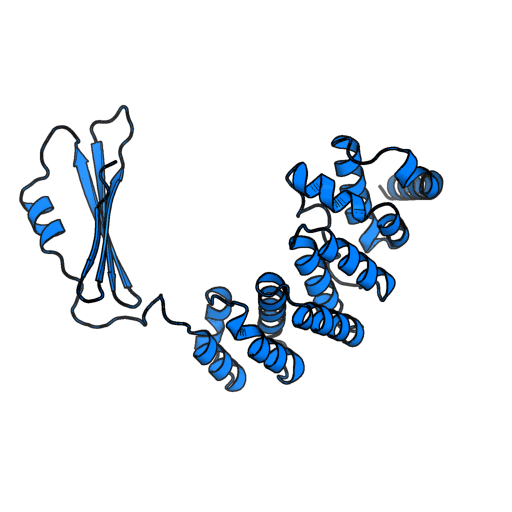 . PHE A 1 196 ? -5.063 7.747 9.336 1.00 72.94 196 PHE A N 1
ATOM 1615 C CA . PHE A 1 196 ? -6.331 7.481 8.646 1.00 72.94 196 PHE A CA 1
ATOM 1616 C C . PHE A 1 196 ? -6.766 8.613 7.692 1.00 72.94 196 PHE A C 1
ATOM 1618 O O . PHE A 1 196 ? -7.577 8.406 6.787 1.00 72.94 196 PHE A O 1
ATOM 1625 N N . SER A 1 197 ? -6.234 9.825 7.869 1.00 64.19 197 SER A N 1
ATOM 1626 C CA . SER A 1 197 ? -6.620 11.008 7.099 1.00 64.19 197 SER A CA 1
ATOM 1627 C C . SER A 1 197 ? -5.755 11.269 5.859 1.00 64.19 197 SER A C 1
ATOM 1629 O O . SER A 1 197 ? -6.233 11.958 4.953 1.00 64.19 197 SER A O 1
ATOM 1631 N N . VAL A 1 198 ? -4.527 10.740 5.777 1.00 65.00 198 VAL A N 1
ATOM 1632 C CA . VAL A 1 198 ? -3.596 10.995 4.652 1.00 65.00 198 VAL A CA 1
ATOM 1633 C C . VAL A 1 198 ? -4.017 10.253 3.382 1.00 65.00 198 VAL A C 1
ATOM 1635 O O . VAL A 1 198 ? -3.754 10.708 2.273 1.00 65.00 198 VAL A O 1
ATOM 1638 N N . TYR A 1 199 ? -4.743 9.145 3.517 1.00 60.53 199 TYR A N 1
ATOM 1639 C CA . TYR A 1 199 ? -5.016 8.252 2.389 1.00 60.53 199 TYR A CA 1
ATOM 1640 C C . TYR A 1 199 ? -6.344 8.528 1.661 1.00 60.53 199 TYR A C 1
ATOM 1642 O O . TYR A 1 199 ? -6.627 7.889 0.644 1.00 60.53 199 TYR A O 1
ATOM 1650 N N . ASN A 1 200 ? -7.122 9.517 2.117 1.00 63.03 200 ASN A N 1
ATOM 1651 C CA . ASN A 1 200 ? -8.464 9.821 1.610 1.00 63.03 200 ASN A CA 1
ATOM 1652 C C . ASN A 1 200 ? -8.543 11.241 1.043 1.00 63.03 200 ASN A C 1
ATOM 1654 O O . ASN A 1 200 ? -8.853 12.195 1.755 1.00 63.03 200 ASN A O 1
ATOM 1658 N N . THR A 1 201 ? -8.224 11.370 -0.245 1.00 64.38 201 THR A N 1
ATOM 1659 C CA . THR A 1 201 ? -8.175 12.652 -0.964 1.00 64.38 201 THR A CA 1
ATOM 1660 C C . THR A 1 201 ? -9.347 12.864 -1.924 1.00 64.38 201 THR A C 1
ATOM 1662 O O . THR A 1 201 ? -9.546 13.984 -2.381 1.00 64.38 201 THR A O 1
ATOM 1665 N N . SER A 1 202 ? -10.143 11.829 -2.227 1.00 67.38 202 SER A N 1
ATOM 1666 C CA . SER A 1 202 ? -11.282 11.921 -3.154 1.00 67.38 202 SER A CA 1
ATOM 1667 C C . SER A 1 202 ? -12.623 11.658 -2.468 1.00 67.38 202 SER A C 1
ATOM 1669 O O . SER A 1 202 ? -12.706 10.875 -1.518 1.00 67.38 202 SER A O 1
ATOM 1671 N N . ALA A 1 203 ? -13.701 12.253 -2.984 1.00 66.88 203 ALA A N 1
ATOM 1672 C CA . ALA A 1 203 ? -15.052 12.057 -2.452 1.00 66.88 203 ALA A CA 1
ATOM 1673 C C . ALA A 1 203 ? -15.474 10.575 -2.417 1.00 66.88 203 ALA A C 1
ATOM 1675 O O . ALA A 1 203 ? -16.083 10.127 -1.446 1.00 66.88 203 ALA A O 1
ATOM 1676 N N . ASP A 1 204 ? -15.107 9.788 -3.433 1.00 70.19 204 ASP A N 1
ATOM 1677 C CA . ASP A 1 204 ? -15.439 8.359 -3.478 1.00 70.19 204 ASP A CA 1
ATOM 1678 C C . ASP A 1 204 ? -14.641 7.532 -2.465 1.00 70.19 204 ASP A C 1
ATOM 1680 O O . ASP A 1 204 ? -15.198 6.626 -1.838 1.00 70.19 204 ASP A O 1
ATOM 1684 N N . SER A 1 205 ? -13.377 7.894 -2.203 1.00 75.56 205 SER A N 1
ATOM 1685 C CA . SER A 1 205 ? -12.627 7.283 -1.098 1.00 75.56 205 SER A CA 1
ATOM 1686 C C . SER A 1 205 ? -13.306 7.565 0.246 1.00 75.56 205 SER A C 1
ATOM 1688 O O . SER A 1 205 ? -13.563 6.642 1.015 1.00 75.56 205 SER A O 1
ATOM 1690 N N . LEU A 1 206 ? -13.745 8.805 0.482 1.00 78.94 206 LEU A N 1
ATOM 1691 C CA . LEU A 1 206 ? -14.426 9.194 1.719 1.00 78.94 206 LEU A CA 1
ATOM 1692 C C . LEU A 1 206 ? -15.769 8.470 1.923 1.00 78.94 206 LEU A C 1
ATOM 1694 O O . LEU A 1 206 ? -16.101 8.093 3.049 1.00 78.94 206 LEU A O 1
ATOM 1698 N N . LYS A 1 207 ? -16.533 8.211 0.852 1.00 84.31 207 LYS A N 1
ATOM 1699 C CA . LYS A 1 207 ? -17.778 7.420 0.937 1.00 84.31 207 LYS A CA 1
ATOM 1700 C C . LYS A 1 207 ? -17.532 6.000 1.436 1.00 84.31 207 LYS A C 1
ATOM 1702 O O . LYS A 1 207 ? -18.398 5.457 2.117 1.00 84.31 207 LYS A O 1
ATOM 1707 N N . THR A 1 208 ? -16.394 5.407 1.094 1.00 86.94 208 THR A N 1
ATOM 1708 C CA . THR A 1 208 ? -16.027 4.051 1.526 1.00 86.94 208 THR A CA 1
ATOM 1709 C C . THR A 1 208 ? -15.570 4.063 2.982 1.00 86.94 208 THR A C 1
ATOM 1711 O O . THR A 1 208 ? -15.979 3.223 3.779 1.00 86.94 208 THR A O 1
ATOM 1714 N N . VAL A 1 209 ? -14.811 5.090 3.364 1.00 88.50 209 VAL A N 1
ATOM 1715 C CA . VAL A 1 209 ? -14.246 5.257 4.712 1.00 88.50 209 VAL A CA 1
ATOM 1716 C C . VAL A 1 209 ? -15.312 5.459 5.787 1.00 88.50 209 VAL A C 1
ATOM 1718 O O . VAL A 1 209 ? -15.085 5.124 6.947 1.00 88.50 209 VAL A O 1
ATOM 1721 N N . LYS A 1 210 ? -16.507 5.944 5.421 1.00 90.81 210 LYS A N 1
ATOM 1722 C CA . LYS A 1 210 ? -17.631 6.093 6.362 1.00 90.81 210 LYS A CA 1
ATOM 1723 C C . LYS A 1 210 ? -17.972 4.796 7.111 1.00 90.81 210 LYS A C 1
ATOM 1725 O O . LYS A 1 210 ? -18.538 4.884 8.193 1.00 90.81 210 LYS A O 1
ATOM 1730 N N . VAL A 1 211 ? -17.643 3.628 6.542 1.00 92.69 211 VAL A N 1
ATOM 1731 C CA . VAL A 1 211 ? -17.861 2.298 7.145 1.00 92.69 211 VAL A CA 1
ATOM 1732 C C . VAL A 1 211 ? -17.124 2.149 8.475 1.00 92.69 211 VAL A C 1
ATOM 1734 O O . VAL A 1 211 ? -17.604 1.443 9.351 1.00 92.69 211 VAL A O 1
ATOM 1737 N N . LEU A 1 212 ? -16.018 2.873 8.669 1.00 93.44 212 LEU A N 1
ATOM 1738 C CA . LEU A 1 212 ? -15.280 2.865 9.930 1.00 93.44 212 LEU A CA 1
ATOM 1739 C C . LEU A 1 212 ? -16.065 3.492 11.089 1.00 93.44 212 LEU A C 1
ATOM 1741 O O . LEU A 1 212 ? -15.757 3.247 12.250 1.00 93.44 212 LEU A O 1
ATOM 1745 N N . PHE A 1 213 ? -17.063 4.330 10.799 1.00 94.38 213 PHE A N 1
ATOM 1746 C CA . PHE A 1 213 ? -17.828 5.038 11.817 1.00 94.38 213 PHE A CA 1
ATOM 1747 C C . PHE A 1 213 ? -19.187 4.366 12.063 1.00 94.38 213 PHE A C 1
ATOM 1749 O O . PHE A 1 213 ? -19.885 4.003 11.116 1.00 94.38 213 PHE A O 1
ATOM 1756 N N . PRO A 1 214 ? -19.626 4.270 13.330 1.00 96.00 214 PRO A N 1
ATOM 1757 C CA . PRO A 1 214 ? -19.070 4.973 14.487 1.00 96.00 214 PRO A CA 1
ATOM 1758 C C . PRO A 1 214 ? -17.981 4.212 15.254 1.00 96.00 214 PRO A C 1
ATOM 1760 O O . PRO A 1 214 ? -17.411 4.782 16.174 1.00 96.00 214 PRO A O 1
ATOM 1763 N N . GLU A 1 215 ? -17.706 2.959 14.903 1.00 95.94 215 GLU A N 1
ATOM 1764 C CA . GLU A 1 215 ? -16.865 2.046 15.685 1.00 95.94 215 GLU A CA 1
ATOM 1765 C C . GLU A 1 215 ? -15.451 2.572 15.939 1.00 95.94 215 GLU A C 1
ATOM 1767 O O . GLU A 1 215 ? -14.968 2.505 17.066 1.00 95.94 215 GLU A O 1
ATOM 1772 N N . LEU A 1 216 ? -14.839 3.213 14.942 1.00 94.12 216 LEU A N 1
ATOM 1773 C CA . LEU A 1 216 ? -13.512 3.808 15.066 1.00 94.12 216 LEU A CA 1
ATOM 1774 C C . LEU A 1 216 ? -13.429 4.843 16.207 1.00 94.12 216 LEU A C 1
ATOM 1776 O O . LEU A 1 216 ? -12.363 5.023 16.783 1.00 94.12 216 LEU A O 1
ATOM 1780 N N . LEU A 1 217 ? -14.537 5.498 16.588 1.00 95.50 217 LEU A N 1
ATOM 1781 C CA . LEU A 1 217 ? -14.560 6.456 17.707 1.00 95.50 217 LEU A CA 1
ATOM 1782 C C . LEU A 1 217 ? -14.357 5.802 19.077 1.00 95.50 217 LEU A C 1
ATOM 1784 O O . LEU A 1 217 ? -13.981 6.499 20.017 1.00 95.50 217 LEU A O 1
ATOM 1788 N N . ASN A 1 218 ? -14.559 4.489 19.207 1.00 95.44 218 ASN A N 1
ATOM 1789 C CA . ASN A 1 218 ? -14.247 3.781 20.450 1.00 95.44 218 ASN A CA 1
ATOM 1790 C C . ASN A 1 218 ? -12.749 3.866 20.782 1.00 95.44 218 ASN A C 1
ATOM 1792 O O . ASN A 1 218 ? -12.382 3.934 21.951 1.00 95.44 218 ASN A O 1
ATOM 1796 N N . PHE A 1 219 ? -11.886 3.944 19.764 1.00 93.81 219 PHE A N 1
ATOM 1797 C CA . PHE A 1 219 ? -10.435 3.993 19.946 1.00 93.81 219 PHE A CA 1
ATOM 1798 C C . PHE A 1 219 ? -9.899 5.407 20.220 1.00 93.81 219 PHE A C 1
ATOM 1800 O O . PHE A 1 219 ? -8.737 5.551 20.591 1.00 93.81 219 PHE A O 1
ATOM 1807 N N . SER A 1 220 ? -10.715 6.468 20.107 1.00 92.38 220 SER A N 1
ATOM 1808 C CA . SER A 1 220 ? -10.248 7.842 20.371 1.00 92.38 220 SER A CA 1
ATOM 1809 C C . SER A 1 220 ? -10.023 8.148 21.856 1.00 92.38 220 SER A C 1
ATOM 1811 O O . SER A 1 220 ? -9.528 9.224 22.188 1.00 92.38 220 SER A O 1
ATOM 1813 N N . ILE A 1 221 ? -10.350 7.207 22.751 1.00 90.56 221 ILE A N 1
ATOM 1814 C CA . ILE A 1 221 ? -9.967 7.270 24.166 1.00 90.56 221 ILE A CA 1
ATOM 1815 C C . ILE A 1 221 ? -8.444 7.201 24.349 1.00 90.56 221 ILE A C 1
ATOM 1817 O O . ILE A 1 221 ? -7.914 7.777 25.298 1.00 90.56 221 ILE A O 1
ATOM 1821 N N . VAL A 1 222 ? -7.739 6.547 23.420 1.00 91.06 222 VAL A N 1
ATOM 1822 C CA . VAL A 1 222 ? -6.279 6.454 23.415 1.00 91.06 222 VAL A CA 1
ATOM 1823 C C . VAL A 1 222 ? -5.695 7.666 22.701 1.00 91.06 222 VAL A C 1
ATOM 1825 O O . VAL A 1 222 ? -6.062 7.977 21.566 1.00 91.06 222 VAL A O 1
ATOM 1828 N N . GLU A 1 223 ? -4.784 8.366 23.379 1.00 88.75 223 GLU A N 1
ATOM 1829 C CA . GLU A 1 223 ? -4.271 9.668 22.937 1.00 88.75 223 GLU A CA 1
ATOM 1830 C C . GLU A 1 223 ? -3.637 9.602 21.540 1.00 88.75 223 GLU A C 1
ATOM 1832 O O . GLU A 1 223 ? -3.971 10.415 20.677 1.00 88.75 223 GLU A O 1
ATOM 1837 N N . ASP A 1 224 ? -2.827 8.573 21.286 1.00 87.00 224 ASP A N 1
ATOM 1838 C CA . ASP A 1 224 ? -2.126 8.364 20.015 1.00 87.00 224 ASP A CA 1
ATOM 1839 C C . ASP A 1 224 ? -3.081 8.196 18.812 1.00 87.00 224 ASP A C 1
ATOM 1841 O O . ASP A 1 224 ? -2.725 8.491 17.666 1.00 87.00 224 ASP A O 1
ATOM 1845 N N . TYR A 1 225 ? -4.318 7.753 19.060 1.00 90.75 225 TYR A N 1
ATOM 1846 C CA . TYR A 1 225 ? -5.350 7.520 18.042 1.00 90.75 225 TYR A CA 1
ATOM 1847 C C . TYR A 1 225 ? -6.343 8.677 17.920 1.00 90.75 225 TYR A C 1
ATOM 1849 O O . TYR A 1 225 ? -6.985 8.848 16.879 1.00 90.75 225 TYR A O 1
ATOM 1857 N N . LYS A 1 226 ? -6.451 9.511 18.954 1.00 90.94 226 LYS A N 1
ATOM 1858 C CA . LYS A 1 226 ? -7.433 10.593 19.053 1.00 90.94 226 LYS A CA 1
ATOM 1859 C C . LYS A 1 226 ? -7.370 11.559 17.871 1.00 90.94 226 LYS A C 1
ATOM 1861 O O . LYS A 1 226 ? -8.383 11.795 17.211 1.00 90.94 226 LYS A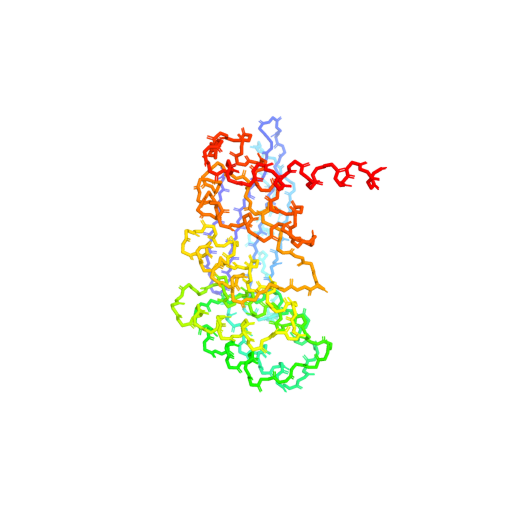 O 1
ATOM 1866 N N . SER A 1 227 ? -6.182 12.087 17.573 1.00 89.12 227 SER A N 1
ATOM 1867 C CA . SER A 1 227 ? -5.989 13.063 16.491 1.00 89.12 227 SER A CA 1
ATOM 1868 C C . SER A 1 227 ? -6.270 12.472 15.095 1.00 89.12 227 SER A C 1
ATOM 1870 O O . SER A 1 227 ? -7.105 13.039 14.381 1.00 89.12 227 SER A O 1
ATOM 1872 N N . PRO A 1 228 ? -5.698 11.312 14.700 1.00 89.00 228 PRO A N 1
ATOM 1873 C CA . PRO A 1 228 ? -6.027 10.673 13.423 1.00 89.00 228 PRO A CA 1
ATOM 1874 C C . PRO A 1 228 ? -7.525 10.400 13.225 1.00 89.00 228 PRO A C 1
ATOM 1876 O O . PRO A 1 228 ? -8.060 10.651 12.141 1.00 89.00 228 PRO A O 1
ATOM 1879 N N . ILE A 1 229 ? -8.216 9.925 14.267 1.00 92.38 229 ILE A N 1
ATOM 1880 C CA . ILE A 1 229 ? -9.643 9.581 14.206 1.00 92.38 229 ILE A CA 1
ATOM 1881 C C . ILE A 1 229 ? -10.505 10.835 14.065 1.00 92.38 229 ILE A C 1
ATOM 1883 O O . ILE A 1 229 ? -11.363 10.892 13.181 1.00 92.38 229 ILE A O 1
ATOM 1887 N N . TYR A 1 230 ? -10.279 11.857 14.895 1.00 92.75 230 TYR A N 1
ATOM 1888 C CA . TYR A 1 230 ? -11.051 13.099 14.818 1.00 92.75 230 TYR A CA 1
ATOM 1889 C C . TYR A 1 230 ? -10.756 13.891 13.545 1.00 92.75 230 TYR A C 1
ATOM 1891 O O . TYR A 1 230 ? -11.686 14.444 12.959 1.00 92.75 230 TYR A O 1
ATOM 1899 N N . SER A 1 231 ? -9.514 13.874 13.050 1.00 90.62 231 SER A N 1
ATOM 1900 C CA . SER A 1 231 ? -9.168 14.447 11.744 1.00 90.62 231 SER A CA 1
ATOM 1901 C C . SER A 1 231 ? -9.973 13.794 10.621 1.00 90.62 231 SER A C 1
ATOM 1903 O O . SER A 1 231 ? -10.542 14.486 9.774 1.00 90.62 231 SER A O 1
ATOM 1905 N N . LEU A 1 232 ? -10.079 12.462 10.628 1.00 91.12 232 LEU A N 1
ATOM 1906 C CA . LEU A 1 232 ? -10.876 11.754 9.637 1.00 91.12 232 LEU A CA 1
ATOM 1907 C C . LEU A 1 232 ? -12.379 12.042 9.787 1.00 91.12 232 LEU A C 1
ATOM 1909 O O . LEU A 1 232 ? -13.043 12.305 8.783 1.00 91.12 232 LEU A O 1
ATOM 1913 N N . LEU A 1 233 ? -12.913 12.037 11.014 1.00 92.81 233 LEU A N 1
ATOM 1914 C CA . LEU A 1 233 ? -14.316 12.382 11.263 1.00 92.81 233 LEU A CA 1
ATOM 1915 C C . LEU A 1 233 ? -14.636 13.791 10.746 1.00 92.81 233 LEU A C 1
ATOM 1917 O O . LEU A 1 233 ? -15.634 13.951 10.049 1.00 92.81 233 LEU A O 1
ATOM 1921 N N . SER A 1 234 ? -13.783 14.784 11.027 1.00 91.75 234 SER A N 1
ATOM 1922 C CA . SER A 1 234 ? -13.951 16.163 10.545 1.00 91.75 234 SER A CA 1
ATOM 1923 C C . SER A 1 234 ? -14.075 16.210 9.025 1.00 91.75 234 SER A C 1
ATOM 1925 O O . SER A 1 234 ? -15.067 16.719 8.517 1.00 91.75 234 SER A O 1
ATOM 1927 N N . LYS A 1 235 ? -13.158 15.561 8.291 1.00 90.00 235 LYS A N 1
ATOM 1928 C CA . LYS A 1 235 ? -13.215 15.502 6.818 1.00 90.00 235 LYS A CA 1
ATOM 1929 C C . LYS A 1 235 ? -14.529 14.912 6.299 1.00 90.00 235 LYS A C 1
ATOM 1931 O O . LYS A 1 235 ? -15.070 15.380 5.297 1.00 90.00 235 LYS A O 1
ATOM 1936 N N . LEU A 1 236 ? -15.051 13.879 6.964 1.00 91.19 236 LEU A N 1
ATOM 1937 C CA . LEU A 1 236 ? -16.325 13.256 6.594 1.00 91.19 236 LEU A CA 1
ATOM 1938 C C . LEU A 1 236 ? -17.537 14.148 6.898 1.00 91.19 236 LEU A C 1
ATOM 1940 O O . LEU A 1 236 ? -18.538 14.054 6.183 1.00 91.19 236 LEU A O 1
ATOM 1944 N N . LEU A 1 237 ? -17.459 14.991 7.932 1.00 91.81 237 LEU A N 1
ATOM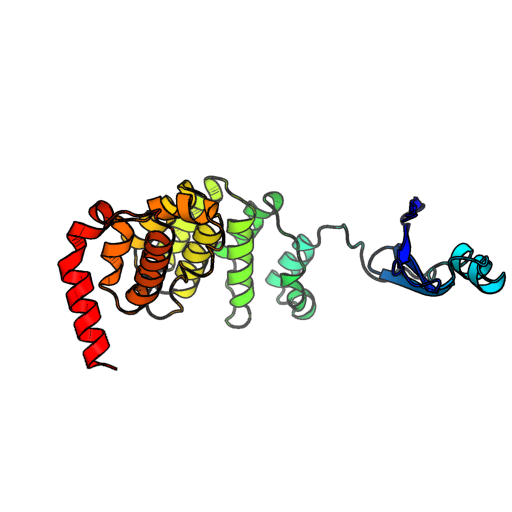 1945 C CA . LEU A 1 237 ? -18.478 15.994 8.252 1.00 91.81 237 LEU A CA 1
ATOM 1946 C C . LEU A 1 237 ? -18.450 17.148 7.251 1.00 91.81 237 LEU A C 1
ATOM 1948 O O . LEU A 1 237 ? -19.495 17.467 6.687 1.00 91.81 237 LEU A O 1
ATOM 1952 N N . ASP A 1 238 ? -17.265 17.691 6.968 1.00 90.69 238 ASP A N 1
ATOM 1953 C CA . ASP A 1 238 ? -17.059 18.783 6.007 1.00 90.69 238 ASP A CA 1
ATOM 1954 C C . ASP A 1 238 ? -17.518 18.375 4.600 1.00 90.69 238 ASP A C 1
ATOM 1956 O O . ASP A 1 238 ? -18.108 19.161 3.863 1.00 90.69 238 ASP A O 1
ATOM 1960 N N . SER A 1 239 ? -17.334 17.097 4.254 1.00 89.94 239 SER A N 1
ATOM 1961 C CA . SER A 1 239 ? -17.797 16.513 2.987 1.00 89.94 239 SER A CA 1
ATOM 1962 C C . SER A 1 239 ? -19.269 16.079 3.002 1.00 89.94 239 SER A C 1
ATOM 1964 O O . SER A 1 239 ? -19.745 15.483 2.036 1.00 89.94 239 SER A O 1
ATOM 1966 N N . ASN A 1 240 ? -20.002 16.323 4.093 1.00 91.00 240 ASN A N 1
ATOM 1967 C CA . ASN A 1 240 ? -21.412 15.964 4.275 1.00 91.00 240 ASN A CA 1
ATOM 1968 C C . ASN A 1 240 ? -21.726 14.452 4.142 1.00 91.00 240 ASN A C 1
ATOM 1970 O O . ASN A 1 240 ? -22.869 14.063 3.878 1.00 91.00 240 ASN A O 1
ATOM 1974 N N . ILE A 1 241 ? -20.719 13.590 4.329 1.00 91.88 241 ILE A N 1
ATOM 1975 C CA . ILE A 1 241 ? -20.812 12.126 4.193 1.00 91.88 241 ILE A CA 1
ATOM 1976 C C . ILE A 1 241 ? -21.311 11.489 5.490 1.00 91.88 241 ILE A C 1
ATOM 1978 O O . ILE A 1 241 ? -22.138 10.576 5.461 1.00 91.88 241 ILE A O 1
ATOM 1982 N N . VAL A 1 242 ? -20.827 11.978 6.633 1.00 92.00 242 VAL A N 1
ATOM 1983 C CA . VAL A 1 242 ? -21.276 11.547 7.960 1.00 92.00 242 VAL A CA 1
ATOM 1984 C C . VAL A 1 242 ? -22.276 12.561 8.510 1.00 92.00 242 VAL A C 1
ATOM 1986 O O . VAL A 1 242 ? -22.091 13.768 8.408 1.00 92.00 242 VAL A O 1
ATOM 1989 N N . LYS A 1 243 ? -23.367 12.066 9.102 1.00 93.56 243 LYS A N 1
ATOM 1990 C CA . LYS A 1 243 ? -24.406 12.894 9.733 1.00 93.56 243 LYS A CA 1
ATOM 1991 C C . LYS A 1 243 ? -24.279 12.856 11.261 1.00 93.56 243 LYS A C 1
ATOM 1993 O O . LYS A 1 243 ? -23.815 11.844 11.793 1.00 93.56 243 LYS A O 1
ATOM 1998 N N . PRO A 1 244 ? -24.809 13.862 11.988 1.00 93.69 244 PRO A N 1
ATOM 1999 C CA . PRO A 1 244 ? -24.811 13.904 13.454 1.00 93.69 244 PRO A CA 1
ATOM 2000 C C . PRO A 1 244 ? -25.253 12.618 14.152 1.00 93.69 244 PRO A C 1
ATOM 2002 O O . PRO A 1 244 ? -24.711 12.258 15.193 1.00 93.69 244 PRO A O 1
ATOM 2005 N N . LYS A 1 245 ? -26.206 11.881 13.566 1.00 95.44 245 LYS A N 1
ATOM 2006 C CA . LYS A 1 245 ? -26.715 10.615 14.115 1.00 95.44 245 LYS A CA 1
ATOM 2007 C C . LYS A 1 245 ? -25.621 9.556 14.322 1.00 95.44 245 LYS A C 1
ATOM 2009 O O . LYS A 1 245 ? -25.745 8.775 15.259 1.00 95.44 245 LYS A O 1
ATOM 2014 N N . VAL A 1 246 ? -24.568 9.550 13.499 1.00 95.50 246 VAL A N 1
ATOM 2015 C CA . VAL A 1 246 ? -23.482 8.555 13.555 1.00 95.50 246 VAL A CA 1
ATOM 2016 C C . VAL A 1 246 ? -22.648 8.726 14.827 1.00 95.50 246 VAL A C 1
ATOM 2018 O O . VAL A 1 246 ? -22.480 7.775 15.578 1.00 95.50 246 VAL A O 1
ATOM 2021 N N . TYR A 1 247 ? -22.197 9.945 15.132 1.00 95.19 247 TYR A N 1
ATOM 2022 C CA . TYR A 1 247 ? -21.325 10.217 16.284 1.00 95.19 247 TYR A CA 1
ATOM 2023 C C . TYR A 1 247 ? -22.078 10.735 17.521 1.00 95.19 247 TYR A C 1
ATOM 2025 O O . TYR A 1 247 ? -21.460 11.002 18.550 1.00 95.19 247 TYR A O 1
ATOM 2033 N N . LYS A 1 248 ? -23.417 10.862 17.473 1.00 96.19 248 LYS A N 1
ATOM 2034 C CA . LYS A 1 248 ? -24.239 11.409 18.574 1.00 96.19 248 LYS A CA 1
ATOM 2035 C C . LYS A 1 248 ? -23.955 10.739 19.922 1.00 96.19 248 LYS A C 1
ATOM 2037 O O . LYS A 1 248 ? -23.912 11.433 20.936 1.00 96.19 248 LYS A O 1
ATOM 2042 N N . LYS A 1 249 ? -23.743 9.417 19.933 1.00 96.50 249 LYS A N 1
ATOM 2043 C CA . LYS A 1 249 ? -23.422 8.647 21.150 1.00 96.50 249 LYS A CA 1
ATOM 2044 C C . LYS A 1 249 ? -22.087 9.074 21.787 1.00 96.50 249 LYS A C 1
ATOM 2046 O O . LYS A 1 249 ? -21.977 9.069 23.005 1.00 96.50 249 LYS A O 1
ATOM 2051 N N . PHE A 1 250 ? -21.137 9.550 20.982 1.00 96.81 250 PHE A N 1
ATOM 2052 C CA . PHE A 1 250 ? -19.804 9.999 21.401 1.00 96.81 250 PHE A CA 1
ATOM 2053 C C . PHE A 1 250 ? -19.741 11.499 21.729 1.00 96.81 250 PHE A C 1
ATOM 2055 O O . PHE A 1 250 ? -18.692 11.997 22.124 1.00 96.81 250 PHE A O 1
ATOM 2062 N N . LYS A 1 251 ? -20.851 12.250 21.615 1.00 95.44 251 LYS A N 1
ATOM 2063 C CA . LYS A 1 251 ? -20.868 13.714 21.812 1.00 95.44 251 LYS A CA 1
ATOM 2064 C C . LYS A 1 251 ? -20.226 14.150 23.135 1.00 95.44 251 LYS A C 1
ATOM 2066 O O . LYS A 1 251 ? -19.472 15.117 23.149 1.00 95.44 251 LYS A O 1
ATOM 2071 N N . LYS A 1 252 ? -20.530 13.460 24.242 1.00 96.50 252 LYS A N 1
ATOM 2072 C CA . LYS A 1 252 ? -19.957 13.787 25.561 1.00 96.50 252 LYS A CA 1
ATOM 2073 C C . LYS A 1 252 ? -18.436 13.597 25.578 1.00 96.50 252 LYS A C 1
ATOM 2075 O O . LYS A 1 252 ? -17.736 14.482 26.053 1.00 96.50 252 LYS A O 1
ATOM 2080 N N . GLN A 1 253 ? -17.948 12.488 25.021 1.00 95.38 253 GLN A N 1
ATOM 2081 C CA . GLN A 1 253 ? -16.519 12.190 24.905 1.00 95.38 253 GLN A CA 1
ATOM 2082 C C . GLN A 1 253 ? -15.802 13.242 24.058 1.00 95.38 253 GLN A C 1
ATOM 2084 O O . GLN A 1 253 ? -14.856 13.849 24.540 1.00 95.38 253 GLN A O 1
ATOM 2089 N N . ILE A 1 254 ? -16.324 13.552 22.867 1.00 95.62 254 ILE A N 1
ATOM 2090 C CA . ILE A 1 254 ? -15.749 14.562 21.964 1.00 95.62 254 ILE A CA 1
ATOM 2091 C C . ILE A 1 254 ? -15.635 15.930 22.658 1.00 95.62 254 ILE A C 1
ATOM 2093 O O . ILE A 1 254 ? -14.599 16.583 22.576 1.00 95.62 254 ILE A O 1
ATOM 2097 N N . ILE A 1 255 ? -16.680 16.367 23.375 1.00 95.19 255 ILE A N 1
ATOM 2098 C CA . ILE A 1 255 ? -16.661 17.646 24.108 1.00 95.19 255 ILE A CA 1
ATOM 2099 C C 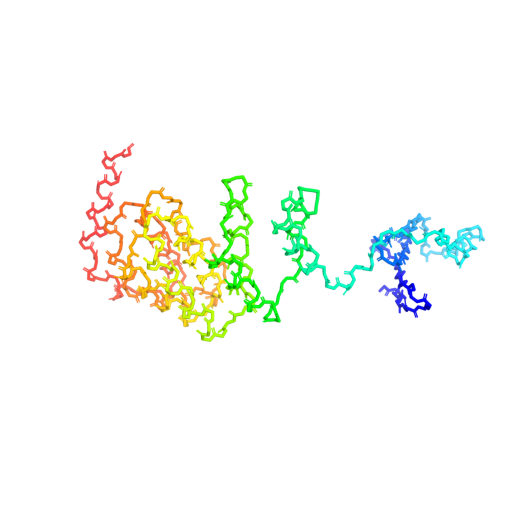. ILE A 1 255 ? -15.626 17.624 25.237 1.00 95.19 255 ILE A C 1
ATOM 2101 O O . ILE A 1 255 ? -14.935 18.619 25.453 1.00 95.19 255 ILE A O 1
ATOM 2105 N N . ASN A 1 256 ? -15.528 16.520 25.976 1.00 95.06 256 ASN A N 1
ATOM 2106 C CA . ASN A 1 256 ? -14.562 16.393 27.062 1.00 95.06 256 ASN A CA 1
ATOM 2107 C C . ASN A 1 256 ? -13.126 16.391 26.532 1.00 95.06 256 ASN A C 1
ATOM 2109 O O . ASN A 1 256 ? -12.296 17.130 27.057 1.00 95.06 256 ASN A O 1
ATOM 2113 N N . ASP A 1 257 ? -12.860 15.646 25.460 1.00 94.06 257 ASP A N 1
ATOM 2114 C CA . ASP A 1 257 ? -11.565 15.638 24.783 1.00 94.06 257 ASP A CA 1
ATOM 2115 C C . ASP A 1 257 ? -11.183 17.038 24.301 1.00 94.06 257 ASP A C 1
ATOM 2117 O O . ASP A 1 257 ? -10.078 17.497 24.580 1.00 94.06 257 ASP A O 1
ATOM 2121 N N . ALA A 1 258 ? -12.106 17.760 23.659 1.00 92.94 258 ALA A N 1
ATOM 2122 C CA . ALA A 1 258 ? -11.864 19.129 23.211 1.00 92.94 258 ALA A CA 1
ATOM 2123 C C . ALA A 1 258 ? -11.520 20.068 24.380 1.00 92.94 258 ALA A C 1
ATOM 2125 O O . ALA A 1 258 ? -10.558 20.828 24.300 1.00 92.94 258 ALA A O 1
ATOM 2126 N N . LYS A 1 259 ? -12.251 19.985 25.501 1.00 94.62 259 LYS A N 1
ATOM 2127 C CA . LYS A 1 259 ? -11.955 20.774 26.711 1.00 94.62 259 LYS A CA 1
ATOM 2128 C C . LYS A 1 259 ? -10.575 20.461 27.289 1.00 94.62 259 LYS A C 1
ATOM 2130 O O . LYS A 1 259 ? -9.898 21.375 27.749 1.00 94.62 259 LYS A O 1
ATOM 2135 N N . ILE A 1 260 ? -10.174 19.189 27.299 1.00 92.62 260 ILE A N 1
ATOM 2136 C CA . ILE A 1 260 ? -8.852 18.766 27.779 1.00 92.62 260 ILE A CA 1
ATOM 2137 C C . ILE A 1 260 ? -7.757 19.324 26.868 1.00 92.62 260 ILE A C 1
ATOM 2139 O O . ILE A 1 260 ? -6.788 19.875 27.378 1.00 92.62 260 ILE A O 1
ATOM 2143 N N . GLN A 1 261 ? -7.923 19.235 25.545 1.00 89.81 261 GLN A N 1
ATOM 2144 C CA . GLN A 1 261 ? -6.935 19.758 24.596 1.00 89.81 261 GLN A CA 1
ATOM 2145 C C . GLN A 1 261 ? -6.794 21.281 24.684 1.00 89.81 261 GLN A C 1
ATOM 2147 O O . GLN A 1 261 ? -5.674 21.779 24.706 1.00 89.81 261 GLN A O 1
ATOM 2152 N N . ILE A 1 262 ? -7.901 22.018 24.844 1.00 91.81 262 ILE A N 1
ATOM 2153 C CA . ILE A 1 262 ? -7.862 23.476 25.061 1.00 91.81 262 ILE A CA 1
ATOM 2154 C C . ILE A 1 262 ? -7.083 23.829 26.333 1.00 91.81 262 ILE A C 1
ATOM 2156 O O . ILE A 1 262 ? -6.328 24.785 26.326 1.00 91.81 262 ILE A O 1
ATOM 2160 N N . LYS A 1 263 ? -7.230 23.061 27.420 1.00 93.44 263 LYS A N 1
ATOM 2161 C CA . LYS A 1 263 ? -6.474 23.299 28.664 1.00 93.44 263 LYS A CA 1
ATOM 2162 C C . LYS A 1 263 ? -4.977 22.989 28.556 1.00 93.44 263 LYS A C 1
ATOM 2164 O O . LYS A 1 263 ? -4.222 23.429 29.414 1.00 93.44 263 LYS A O 1
ATOM 2169 N N . ARG A 1 264 ? -4.578 22.156 27.591 1.00 89.62 264 ARG A N 1
ATOM 2170 C CA . ARG A 1 264 ? -3.179 21.777 27.340 1.00 89.62 264 ARG A CA 1
ATOM 2171 C C . ARG A 1 264 ? -2.474 22.716 26.354 1.00 89.62 264 ARG A C 1
ATOM 2173 O O . ARG A 1 264 ? -1.252 22.646 26.271 1.00 89.62 264 ARG A O 1
ATOM 2180 N N . SER A 1 265 ? -3.242 23.501 25.593 1.00 76.19 265 SER A N 1
ATOM 2181 C CA . SER A 1 265 ? -2.757 24.484 24.612 1.00 76.19 265 SER A CA 1
ATOM 2182 C C . SER A 1 265 ? -2.430 25.806 25.294 1.00 76.19 265 SER A C 1
ATOM 2184 O O . SER A 1 265 ? -1.466 26.455 24.841 1.00 76.19 265 SER A O 1
#

Organism: NCBI:txid504487